Protein AF-A0A7R9B9L3-F1 (afdb_monomer)

Organism: Timema shepardi (NCBI:txid629360)

Sequence (190 aa):
MTSHQESIEKKFLFKFPTCTTNQDYKLEIPIIIPYPGCTKELTQRLISSFKLPCYIEKDLYPALDAFVNEETKNYYDDVAEKVIESSKNGEIDVEAVVKAWEKAFKEETIEYADPQGATDEELFSTVYHKLVHSPALETILQVEHSYALAVKELTTQRDEQVAALTARWAGFILGGLSRLSAVYPLFILK

pLDDT: mean 79.4, std 13.21, range [29.47, 96.19]

Structure (mmCIF, N/CA/C/O backbone):
data_AF-A0A7R9B9L3-F1
#
_entry.id   AF-A0A7R9B9L3-F1
#
loop_
_atom_site.group_PDB
_atom_site.id
_atom_site.type_symbol
_atom_site.label_atom_id
_atom_site.label_alt_id
_atom_site.label_comp_id
_atom_site.label_asym_id
_atom_site.label_entity_id
_atom_site.label_seq_id
_atom_site.pdbx_PDB_ins_code
_atom_site.Cartn_x
_atom_site.Cartn_y
_atom_site.Cartn_z
_atom_site.occupancy
_atom_site.B_iso_or_equiv
_atom_site.auth_seq_id
_atom_site.auth_comp_id
_atom_site.auth_asym_id
_atom_site.auth_atom_id
_atom_site.pdbx_PDB_model_num
ATOM 1 N N . MET A 1 1 ? -12.423 -12.677 5.978 1.00 30.38 1 MET A N 1
ATOM 2 C CA . MET A 1 1 ? -13.450 -13.061 4.988 1.00 30.38 1 MET A CA 1
ATOM 3 C C . MET A 1 1 ? -12.761 -13.052 3.641 1.00 30.38 1 MET A C 1
ATOM 5 O O . MET A 1 1 ? -12.355 -11.994 3.185 1.00 30.38 1 MET A O 1
ATOM 9 N N . THR A 1 2 ? -12.458 -14.228 3.101 1.00 29.47 2 THR A N 1
ATOM 10 C CA . THR A 1 2 ? -11.770 -14.371 1.815 1.00 29.47 2 THR A CA 1
ATOM 11 C C . THR A 1 2 ? -12.708 -13.892 0.718 1.00 29.47 2 THR A C 1
ATOM 13 O O . THR A 1 2 ? -13.742 -14.512 0.488 1.00 29.47 2 THR A O 1
ATOM 16 N N . SER A 1 3 ? -12.370 -12.759 0.102 1.00 34.62 3 SER A N 1
ATOM 17 C CA . SER A 1 3 ? -12.993 -12.284 -1.130 1.00 34.62 3 SER A CA 1
ATOM 18 C C . SER A 1 3 ? -12.946 -13.422 -2.148 1.00 34.62 3 SER A C 1
ATOM 20 O O . SER A 1 3 ? -11.870 -13.807 -2.607 1.00 34.62 3 SER A O 1
ATOM 22 N N . HIS A 1 4 ? -14.097 -14.020 -2.446 1.00 40.59 4 HIS A N 1
ATOM 23 C CA . HIS A 1 4 ? -14.239 -14.828 -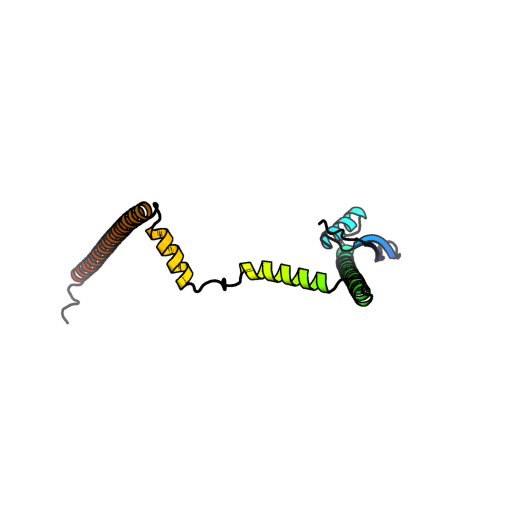3.643 1.00 40.59 4 HIS A CA 1
ATOM 24 C C . HIS A 1 4 ? -14.196 -13.839 -4.807 1.00 40.59 4 HIS A C 1
ATOM 26 O O . HIS A 1 4 ? -15.216 -13.274 -5.183 1.00 40.59 4 HIS A O 1
ATOM 32 N N . GLN A 1 5 ? -13.000 -13.564 -5.327 1.00 55.78 5 GLN A N 1
ATOM 33 C CA . GLN A 1 5 ? -12.871 -12.936 -6.634 1.00 55.78 5 GLN A CA 1
ATOM 34 C C . GLN A 1 5 ? -13.432 -13.940 -7.638 1.00 55.78 5 GLN A C 1
ATOM 36 O O . GLN A 1 5 ? -12.755 -14.892 -8.031 1.00 55.78 5 GLN A O 1
ATOM 41 N N . GLU A 1 6 ? -14.705 -13.774 -7.993 1.00 66.88 6 GLU A N 1
ATOM 42 C CA . GLU A 1 6 ? -15.235 -14.385 -9.201 1.00 66.88 6 GLU A CA 1
ATOM 43 C C . GLU A 1 6 ? -14.311 -13.960 -10.343 1.00 66.88 6 GLU A C 1
ATOM 45 O O . GLU A 1 6 ? -13.933 -12.796 -10.473 1.00 66.88 6 GLU A O 1
ATOM 50 N N . SER A 1 7 ? -13.824 -14.941 -11.088 1.00 73.81 7 SER A N 1
ATOM 51 C CA . SER A 1 7 ? -12.908 -14.704 -12.189 1.00 73.81 7 SER A CA 1
ATOM 52 C C . SER A 1 7 ? -13.516 -15.338 -13.425 1.00 73.81 7 SER A C 1
ATOM 54 O O . SER A 1 7 ? -13.993 -16.473 -13.383 1.00 73.81 7 SER A O 1
ATOM 56 N N . ILE A 1 8 ? -13.594 -14.558 -14.497 1.00 81.69 8 ILE A N 1
ATOM 57 C CA . ILE A 1 8 ? -14.258 -14.953 -15.735 1.00 81.69 8 ILE A CA 1
ATOM 58 C C . ILE A 1 8 ? -13.183 -15.305 -16.753 1.00 81.69 8 ILE A C 1
ATOM 60 O O . ILE A 1 8 ? -12.235 -14.548 -16.962 1.00 81.69 8 ILE A O 1
ATOM 64 N N . GLU A 1 9 ? -13.334 -16.452 -17.407 1.00 84.25 9 GLU A N 1
ATOM 65 C CA . GLU A 1 9 ? -12.491 -16.817 -18.541 1.00 84.25 9 GLU A CA 1
ATOM 66 C C . GLU A 1 9 ? -12.999 -16.129 -19.812 1.00 84.25 9 GLU A C 1
ATOM 68 O O . GLU A 1 9 ? -14.118 -16.379 -20.268 1.00 84.25 9 GLU A O 1
ATOM 73 N N . LYS A 1 10 ? -12.164 -15.281 -20.420 1.00 84.25 10 LYS A N 1
ATOM 74 C CA . LYS A 1 10 ? -12.419 -14.687 -21.737 1.00 84.25 10 LYS A CA 1
ATOM 75 C C . LYS A 1 10 ? -11.370 -15.130 -22.745 1.00 84.25 10 LYS A C 1
ATOM 77 O O . LYS A 1 10 ? -10.200 -15.319 -22.426 1.00 84.25 10 LYS A O 1
ATOM 82 N N . LYS A 1 11 ? -11.802 -15.323 -23.990 1.00 85.12 11 LYS A N 1
ATOM 83 C CA . LYS A 1 11 ? -10.928 -15.764 -25.082 1.00 85.12 11 LYS A CA 1
ATOM 84 C C . LYS A 1 11 ? -10.300 -14.553 -25.757 1.00 85.12 11 LYS A C 1
ATOM 86 O O . LYS A 1 11 ? -11.010 -13.740 -26.339 1.00 85.12 11 LYS A O 1
ATOM 91 N N . PHE A 1 12 ? -8.979 -14.479 -25.728 1.00 84.62 12 PHE A N 1
ATOM 92 C CA . PHE A 1 12 ? -8.203 -13.537 -26.517 1.00 84.62 12 PHE A CA 1
ATOM 93 C C . PHE A 1 12 ? -7.929 -14.129 -27.899 1.00 84.62 12 PHE A C 1
ATOM 95 O O . PHE A 1 12 ? -7.369 -15.223 -28.001 1.00 84.62 12 PHE A O 1
ATOM 102 N N . LEU A 1 13 ? -8.334 -13.417 -28.954 1.00 82.25 13 LEU A N 1
ATOM 103 C CA . LEU A 1 13 ? -8.064 -13.786 -30.342 1.00 82.25 13 LEU A CA 1
ATOM 104 C C . LEU A 1 13 ? -7.066 -12.804 -30.948 1.00 82.25 13 LEU A C 1
ATOM 106 O O . LEU A 1 13 ? -7.384 -11.634 -31.148 1.00 82.25 13 LEU A O 1
ATOM 110 N N . PHE A 1 14 ? -5.893 -13.301 -31.321 1.00 80.81 14 PHE A N 1
ATOM 111 C CA . PHE A 1 14 ? -4.868 -12.512 -31.991 1.00 80.81 14 PHE A CA 1
ATOM 112 C C . PHE A 1 14 ? -4.530 -13.115 -33.350 1.00 80.81 14 PHE A C 1
ATOM 114 O O . PHE A 1 14 ? -4.351 -14.325 -33.474 1.00 80.81 14 PHE A O 1
ATOM 121 N N . LYS A 1 15 ? -4.463 -12.281 -34.389 1.00 80.88 15 LYS A N 1
ATOM 122 C CA . LYS A 1 15 ? -4.147 -12.714 -35.754 1.00 80.88 15 LYS A CA 1
ATOM 123 C C . LYS A 1 15 ? -2.850 -12.066 -36.198 1.00 80.88 15 LYS A C 1
ATOM 125 O O . LYS A 1 15 ? -2.718 -10.852 -36.073 1.00 80.88 15 LYS A O 1
ATOM 130 N N . PHE A 1 16 ? -1.931 -12.854 -36.745 1.00 76.81 16 PHE A N 1
ATOM 131 C CA . PHE A 1 16 ? -0.694 -12.328 -37.313 1.00 76.81 16 PHE A CA 1
ATOM 132 C C . PHE A 1 16 ? -0.338 -13.021 -38.634 1.00 76.81 16 PHE A C 1
ATOM 134 O O . PHE A 1 16 ? -0.579 -14.224 -38.784 1.00 76.81 16 PHE A O 1
ATOM 141 N N . PRO A 1 17 ? 0.253 -12.289 -39.594 1.00 68.69 17 PRO A N 1
ATOM 142 C CA . PRO A 1 17 ? 0.693 -12.869 -40.853 1.00 68.69 17 PRO A CA 1
ATOM 143 C C . PRO A 1 17 ? 1.975 -13.685 -40.640 1.00 68.69 17 PRO A C 1
ATOM 145 O O . PRO A 1 17 ? 2.944 -13.212 -40.039 1.00 68.69 17 PRO A O 1
ATOM 148 N N . THR A 1 18 ? 2.019 -14.915 -41.153 1.00 62.91 18 THR A N 1
ATOM 149 C CA . THR A 1 18 ? 3.272 -15.682 -41.214 1.00 62.91 18 THR A CA 1
ATOM 150 C C . THR A 1 18 ? 4.060 -15.307 -42.467 1.00 62.91 18 THR A C 1
ATOM 152 O O . THR A 1 18 ? 3.533 -15.364 -43.571 1.00 62.91 18 THR A O 1
ATOM 155 N N . CYS A 1 19 ? 5.343 -14.955 -42.336 1.00 54.28 19 CYS A N 1
ATOM 156 C CA . CYS A 1 19 ? 6.175 -14.546 -43.479 1.00 54.28 19 CYS A CA 1
ATOM 157 C C . CYS A 1 19 ? 6.453 -15.679 -44.491 1.00 54.28 19 CYS A C 1
ATOM 159 O O . CYS A 1 19 ? 6.923 -15.418 -45.594 1.00 54.28 19 CYS A O 1
ATOM 161 N N . THR A 1 20 ? 6.206 -16.937 -44.118 1.00 58.19 20 THR A N 1
ATOM 162 C CA . THR A 1 20 ? 6.541 -18.141 -44.901 1.00 58.19 20 THR A CA 1
ATOM 163 C C . THR A 1 20 ? 5.381 -18.673 -45.741 1.00 58.19 20 THR A C 1
ATOM 165 O O . THR A 1 20 ? 5.588 -19.301 -46.775 1.00 58.19 20 THR A O 1
ATOM 168 N N . THR A 1 21 ? 4.155 -18.414 -45.309 1.00 55.75 21 THR A N 1
ATOM 169 C CA . THR A 1 21 ? 2.906 -18.839 -45.937 1.00 55.75 21 THR A CA 1
ATOM 170 C C . THR A 1 21 ? 1.982 -17.641 -45.826 1.00 55.75 21 THR A C 1
ATOM 172 O O . THR A 1 21 ? 1.758 -17.208 -44.707 1.00 55.75 21 THR A O 1
ATOM 175 N N . ASN A 1 22 ? 1.479 -17.075 -46.929 1.00 60.19 22 ASN A N 1
ATOM 176 C CA . ASN A 1 22 ? 0.550 -15.922 -46.955 1.00 60.19 22 ASN A CA 1
ATOM 177 C C . ASN A 1 22 ? -0.820 -16.236 -46.293 1.00 60.19 22 ASN A C 1
ATOM 179 O O . ASN A 1 22 ? -1.874 -16.081 -46.902 1.00 60.19 22 ASN A O 1
ATOM 183 N N . GLN A 1 23 ? -0.806 -16.762 -45.075 1.00 63.75 23 GLN A N 1
ATOM 184 C CA . GLN A 1 23 ? -1.927 -17.210 -44.272 1.00 63.75 23 GLN A CA 1
ATOM 185 C C . GLN A 1 23 ? -1.839 -16.513 -42.913 1.00 63.75 23 GLN A C 1
ATOM 187 O O . GLN A 1 23 ? -0.763 -16.413 -42.317 1.00 63.75 23 GLN A O 1
ATOM 192 N N . ASP A 1 24 ? -2.983 -16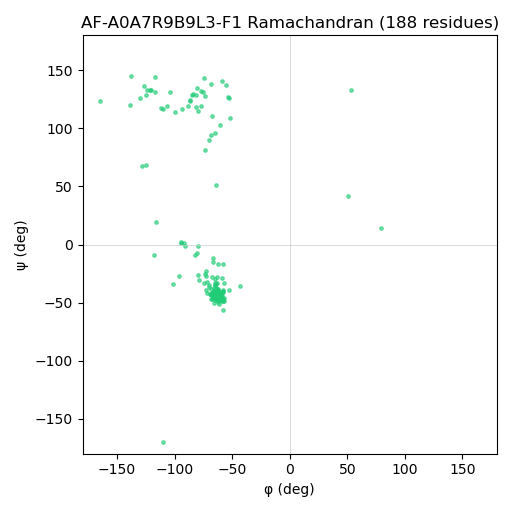.040 -42.430 1.00 70.25 24 ASP A N 1
ATOM 193 C CA . ASP A 1 24 ? -3.097 -15.427 -41.112 1.00 70.25 24 ASP A CA 1
ATOM 194 C C . ASP A 1 24 ? -3.171 -16.531 -40.054 1.00 70.25 24 ASP A C 1
ATOM 196 O O . ASP A 1 24 ? -4.140 -17.298 -40.007 1.00 70.25 24 ASP A O 1
ATOM 200 N N . TYR A 1 25 ? -2.165 -16.613 -39.186 1.00 73.81 25 TYR A N 1
ATOM 201 C CA . TYR A 1 25 ? -2.216 -17.501 -38.032 1.00 73.81 25 TYR A CA 1
ATOM 202 C C . TYR A 1 25 ? -3.105 -16.877 -36.954 1.00 73.81 25 TYR A C 1
ATOM 204 O O . TYR A 1 25 ? -2.963 -15.697 -36.630 1.00 73.81 25 TYR A O 1
ATOM 212 N N . LYS A 1 26 ? -4.026 -17.670 -36.394 1.00 77.06 26 LYS A N 1
ATOM 213 C CA . LYS A 1 26 ? -4.935 -17.250 -35.320 1.00 77.06 26 LYS A CA 1
ATOM 214 C C . LYS A 1 26 ? -4.499 -17.889 -34.007 1.00 77.06 26 LYS A C 1
ATOM 216 O O . LYS A 1 26 ? -4.475 -19.111 -33.888 1.00 77.06 26 LYS A O 1
ATOM 221 N N . LEU A 1 27 ? -4.164 -17.058 -33.034 1.00 78.12 27 LEU A N 1
ATOM 222 C CA . LEU A 1 27 ? -3.834 -17.446 -31.674 1.00 78.12 27 LEU A CA 1
ATOM 223 C C . LEU A 1 27 ? -5.063 -17.211 -30.794 1.00 78.12 27 LEU A C 1
ATOM 225 O O . LEU A 1 27 ? -5.487 -16.071 -30.621 1.00 78.12 27 LEU A O 1
ATOM 229 N N . GLU A 1 28 ? -5.635 -18.292 -30.269 1.00 80.12 28 GLU A N 1
ATOM 230 C CA . GLU A 1 28 ? -6.777 -18.255 -29.353 1.00 80.12 28 GLU A CA 1
ATOM 231 C C . GLU A 1 28 ? -6.319 -18.708 -27.968 1.00 80.12 28 GLU A C 1
ATOM 233 O O . GLU A 1 28 ? -5.857 -19.838 -27.802 1.00 80.12 28 GLU A O 1
ATOM 238 N N . ILE A 1 29 ? -6.411 -17.820 -26.977 1.00 82.31 29 ILE A N 1
ATOM 239 C CA . ILE A 1 29 ? -5.927 -18.084 -25.617 1.00 82.31 29 ILE A CA 1
ATOM 240 C C . ILE A 1 29 ? -7.025 -17.741 -24.609 1.00 82.31 29 ILE A C 1
ATOM 242 O O . ILE A 1 29 ? -7.519 -16.613 -24.626 1.00 82.31 29 ILE A O 1
ATOM 246 N N . PRO A 1 30 ? -7.404 -18.665 -23.709 1.00 83.31 30 PRO A N 1
ATOM 247 C CA . PRO A 1 30 ? -8.252 -18.329 -22.573 1.00 83.31 30 PRO A CA 1
ATOM 248 C C . PRO A 1 30 ? -7.448 -17.537 -21.531 1.00 83.31 30 PRO A C 1
ATOM 250 O O . PRO A 1 30 ? -6.375 -17.963 -21.103 1.00 83.31 30 PRO A O 1
ATOM 253 N N . ILE A 1 31 ? -7.970 -16.382 -21.127 1.00 84.12 31 ILE A N 1
ATOM 254 C CA . ILE A 1 31 ? -7.393 -15.496 -20.116 1.00 84.12 31 ILE A CA 1
ATOM 255 C C . ILE A 1 31 ? -8.406 -15.327 -18.990 1.00 84.12 31 ILE A C 1
ATOM 257 O O . ILE A 1 31 ? -9.583 -15.069 -19.235 1.00 84.12 31 ILE A O 1
ATOM 261 N N . ILE A 1 32 ? -7.930 -15.467 -17.757 1.00 84.00 32 ILE A N 1
ATOM 262 C CA . ILE A 1 32 ? -8.720 -15.257 -16.545 1.00 84.00 32 ILE A CA 1
ATOM 263 C C . ILE A 1 32 ? -8.718 -13.762 -16.215 1.00 84.00 32 ILE A C 1
ATOM 265 O O . ILE A 1 32 ? -7.651 -13.147 -16.158 1.00 84.00 32 ILE A O 1
ATOM 269 N N . ILE A 1 33 ? -9.905 -13.197 -15.997 1.00 84.44 33 ILE A N 1
ATOM 270 C CA . ILE A 1 33 ? -10.131 -11.768 -15.763 1.00 84.44 33 ILE A CA 1
ATOM 271 C C . ILE A 1 33 ? -10.872 -11.583 -14.432 1.00 84.44 33 ILE A C 1
ATOM 273 O O . ILE A 1 33 ? -11.864 -12.282 -14.214 1.00 84.44 33 ILE A O 1
ATOM 277 N N . PRO A 1 34 ? -10.434 -10.667 -13.549 1.00 82.69 34 PRO A N 1
ATOM 278 C CA . PRO A 1 34 ? -9.266 -9.786 -13.679 1.00 82.69 34 PRO A CA 1
ATOM 279 C C . PRO A 1 34 ? -7.944 -10.566 -13.621 1.00 82.69 34 PRO A C 1
ATOM 281 O O . PRO A 1 34 ? -7.789 -11.478 -12.809 1.00 82.69 34 PRO A O 1
ATOM 284 N N . TYR A 1 35 ? -6.984 -10.216 -14.483 1.00 81.00 35 TYR A N 1
ATOM 285 C CA . TYR A 1 35 ? -5.690 -10.901 -14.515 1.00 81.00 35 TYR A CA 1
ATOM 286 C C . TYR A 1 35 ? -4.811 -10.420 -13.346 1.00 81.00 35 TYR A C 1
ATOM 288 O O . TYR A 1 35 ? -4.487 -9.234 -13.289 1.00 81.00 35 TYR A O 1
ATOM 296 N N . PRO A 1 36 ? -4.392 -11.301 -12.415 1.00 78.12 36 PRO A N 1
ATOM 297 C CA . PRO A 1 36 ? -3.669 -10.883 -11.210 1.00 78.12 36 PRO A CA 1
ATOM 298 C C . PRO A 1 36 ? -2.171 -10.617 -11.442 1.00 78.12 36 PRO A C 1
ATOM 300 O O . PRO A 1 36 ? -1.479 -10.191 -10.521 1.00 78.12 36 PRO A O 1
ATOM 303 N N . GLY A 1 37 ? -1.643 -10.930 -12.630 1.00 81.69 37 GLY A N 1
ATOM 304 C CA . GLY A 1 37 ? -0.210 -10.897 -12.930 1.00 81.69 37 GLY A CA 1
ATOM 305 C C . GLY A 1 37 ? 0.215 -9.778 -13.881 1.00 81.69 37 GLY A C 1
ATOM 306 O O . GLY A 1 37 ? -0.561 -8.905 -14.261 1.00 81.69 37 GLY A O 1
ATOM 307 N N . CYS A 1 38 ? 1.470 -9.846 -14.330 1.00 86.38 38 CYS A N 1
ATOM 308 C CA . CYS A 1 38 ? 2.027 -8.918 -15.312 1.00 86.38 38 CYS A CA 1
ATOM 309 C C . CYS A 1 38 ? 1.740 -9.372 -16.756 1.00 86.38 38 CYS A C 1
ATOM 311 O O . CYS A 1 38 ? 2.130 -10.467 -17.169 1.00 86.38 38 CYS A O 1
ATOM 313 N N . THR A 1 39 ? 1.107 -8.515 -17.560 1.00 86.62 39 THR A N 1
ATOM 314 C CA . THR A 1 39 ? 0.788 -8.773 -18.981 1.00 86.62 39 THR A CA 1
ATOM 315 C C . THR A 1 39 ? 2.036 -9.053 -19.831 1.00 86.62 39 THR A C 1
ATOM 317 O O . THR A 1 39 ? 1.985 -9.834 -20.786 1.00 86.62 39 THR A O 1
ATOM 320 N N . LYS A 1 40 ? 3.196 -8.493 -19.454 1.00 86.62 40 LYS A N 1
ATOM 321 C CA . LYS A 1 40 ? 4.497 -8.765 -20.098 1.00 86.62 40 LYS A CA 1
ATOM 322 C C . LYS A 1 40 ? 4.956 -10.204 -19.880 1.00 86.62 40 LYS A C 1
ATOM 324 O O . LYS A 1 40 ? 5.372 -10.864 -20.829 1.00 86.62 40 LYS A O 1
ATOM 329 N N . GLU A 1 41 ? 4.856 -10.704 -18.649 1.00 87.44 41 GLU A N 1
ATOM 330 C CA . GLU A 1 41 ? 5.211 -12.092 -18.324 1.00 87.44 41 GLU A CA 1
ATOM 331 C C . GLU A 1 41 ? 4.275 -13.073 -19.024 1.00 87.44 41 GLU A C 1
ATOM 333 O O . GLU A 1 41 ? 4.731 -14.076 -19.574 1.00 87.44 41 GLU A O 1
ATOM 338 N N . LEU A 1 42 ? 2.978 -12.749 -19.070 1.00 86.12 42 LEU A N 1
ATOM 339 C CA . LEU A 1 42 ? 2.004 -13.521 -19.832 1.00 86.12 42 LEU A CA 1
ATOM 340 C C . LEU A 1 42 ? 2.404 -13.584 -21.311 1.00 86.12 42 LEU A C 1
ATOM 342 O O . LEU A 1 42 ? 2.493 -14.674 -21.869 1.00 86.12 42 LEU A O 1
ATOM 346 N N . THR A 1 43 ? 2.743 -12.445 -21.920 1.00 87.31 43 THR A N 1
ATOM 347 C CA . THR A 1 43 ? 3.201 -12.375 -23.319 1.00 87.31 43 THR A CA 1
ATOM 348 C C . THR A 1 43 ? 4.433 -13.250 -23.559 1.00 87.31 43 THR A C 1
ATOM 350 O O . THR A 1 43 ? 4.449 -14.066 -24.479 1.00 87.31 43 THR A O 1
ATOM 353 N N . GLN A 1 44 ? 5.446 -13.149 -22.698 1.00 86.31 44 GLN A N 1
ATOM 354 C CA . GLN A 1 44 ? 6.676 -13.941 -22.800 1.00 86.31 44 GLN A CA 1
ATOM 355 C C . GLN A 1 44 ? 6.429 -15.444 -22.632 1.00 86.31 44 GLN A C 1
ATOM 357 O O . GLN A 1 44 ? 6.991 -16.272 -23.359 1.00 86.31 44 GLN A O 1
ATOM 362 N N . ARG A 1 45 ? 5.532 -15.818 -21.714 1.00 85.94 45 ARG A N 1
ATOM 363 C CA . ARG A 1 45 ? 5.114 -17.207 -21.517 1.00 85.94 45 ARG A CA 1
ATOM 364 C C . ARG A 1 45 ? 4.390 -17.749 -22.743 1.00 85.94 45 ARG A C 1
ATOM 366 O O . ARG A 1 45 ? 4.631 -18.896 -23.118 1.00 85.94 45 ARG A O 1
ATOM 373 N N . LEU A 1 46 ? 3.550 -16.942 -23.385 1.00 84.50 46 LEU A N 1
ATOM 374 C CA . LEU A 1 46 ? 2.865 -17.309 -24.623 1.00 84.50 46 LEU A CA 1
ATOM 375 C C . LEU A 1 46 ? 3.862 -17.499 -25.768 1.00 84.50 46 LEU A C 1
ATOM 377 O O . LEU A 1 46 ? 3.842 -18.539 -26.422 1.00 84.50 46 LEU A O 1
ATOM 381 N N . ILE A 1 47 ? 4.794 -16.563 -25.952 1.00 84.88 47 ILE A N 1
ATOM 382 C CA . ILE A 1 47 ? 5.847 -16.659 -26.973 1.00 84.88 47 ILE A CA 1
ATOM 383 C C . ILE A 1 47 ? 6.675 -17.935 -26.787 1.00 84.88 47 ILE A C 1
ATOM 385 O O . ILE A 1 47 ? 6.881 -18.683 -27.743 1.00 84.88 47 ILE A O 1
ATOM 389 N N . SER A 1 48 ? 7.080 -18.225 -25.548 1.00 84.56 48 SER A N 1
ATOM 390 C CA . SER A 1 48 ? 7.865 -19.417 -25.211 1.00 84.56 48 SER A CA 1
ATOM 391 C C . SER A 1 48 ? 7.077 -20.717 -25.407 1.00 84.56 48 SER A C 1
ATOM 393 O O . SER A 1 48 ? 7.611 -21.694 -25.930 1.00 84.56 48 SER A O 1
ATOM 395 N N . SER A 1 49 ? 5.796 -20.735 -25.024 1.00 85.00 49 SER A N 1
ATOM 396 C CA . SER A 1 49 ? 4.946 -21.933 -25.097 1.00 85.00 49 SER A CA 1
ATOM 397 C C . SER A 1 49 ? 4.548 -22.276 -26.534 1.00 85.00 49 SER A C 1
ATOM 399 O O . SER A 1 49 ? 4.542 -23.446 -26.910 1.00 85.00 49 SER A O 1
ATOM 401 N N . PHE A 1 50 ? 4.260 -21.260 -27.353 1.00 81.19 50 PHE A N 1
ATOM 402 C CA . PHE A 1 50 ? 3.843 -21.419 -28.750 1.00 81.19 50 PHE A CA 1
ATOM 403 C C . PHE A 1 50 ? 5.006 -21.323 -29.753 1.00 81.19 50 PHE A C 1
ATOM 405 O O . PHE A 1 50 ? 4.775 -21.429 -30.955 1.00 81.19 50 PHE A O 1
ATOM 412 N N . LYS A 1 51 ? 6.251 -21.154 -29.276 1.00 80.69 51 LYS A N 1
ATOM 413 C CA . LYS A 1 51 ? 7.467 -20.976 -30.097 1.00 80.69 51 LYS A CA 1
ATOM 414 C C . LYS A 1 51 ? 7.298 -19.882 -31.158 1.00 80.69 51 LYS A C 1
ATOM 416 O O . LYS A 1 51 ? 7.691 -20.052 -32.313 1.00 80.69 51 LYS A O 1
ATOM 421 N N . LEU A 1 52 ? 6.674 -18.772 -30.768 1.00 81.44 52 LEU A N 1
ATOM 422 C CA . LEU A 1 52 ? 6.414 -17.661 -31.676 1.00 81.44 52 LEU A CA 1
ATOM 423 C C . LEU A 1 52 ? 7.709 -16.883 -31.948 1.00 81.44 52 LEU A C 1
ATOM 425 O O . LEU A 1 52 ? 8.525 -16.705 -31.042 1.00 81.44 52 LEU A O 1
ATOM 429 N N . PRO A 1 53 ? 7.913 -16.386 -33.174 1.00 81.12 53 PRO A N 1
ATOM 430 C CA . PRO A 1 53 ? 9.008 -15.473 -33.452 1.00 81.12 53 PRO A C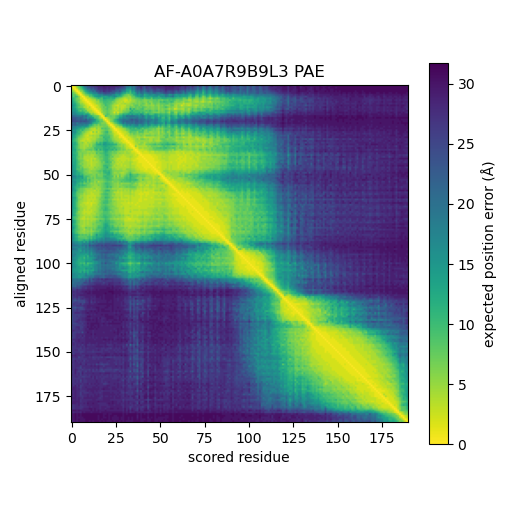A 1
ATOM 431 C C . PRO A 1 53 ? 8.947 -14.189 -32.612 1.00 81.12 53 PRO A C 1
ATOM 433 O O . PRO A 1 53 ? 7.890 -13.576 -32.462 1.00 81.12 53 PRO A O 1
ATOM 436 N N . CYS A 1 54 ? 10.106 -13.721 -32.145 1.00 77.12 54 CYS A N 1
ATOM 437 C CA . CYS A 1 54 ? 10.231 -12.525 -31.304 1.00 77.12 54 CYS A CA 1
ATOM 438 C C . CYS A 1 54 ? 9.771 -11.219 -31.977 1.00 77.12 54 CYS A C 1
ATOM 440 O O . CYS A 1 54 ? 9.502 -10.239 -31.289 1.00 77.12 54 CYS A O 1
ATOM 442 N N . TYR A 1 55 ? 9.638 -11.180 -33.308 1.00 79.94 55 TYR A N 1
ATOM 443 C CA . TYR A 1 55 ? 9.115 -9.997 -33.999 1.00 79.94 55 TYR A CA 1
ATOM 444 C C . TYR A 1 55 ? 7.633 -9.740 -33.688 1.00 79.94 55 TYR A C 1
ATOM 446 O O . TYR A 1 55 ? 7.212 -8.589 -33.699 1.00 79.94 55 TYR A O 1
ATOM 454 N N . ILE A 1 56 ? 6.870 -10.791 -33.366 1.00 81.94 56 ILE A N 1
ATOM 455 C CA . ILE A 1 56 ? 5.434 -10.712 -33.059 1.00 81.94 56 ILE A CA 1
ATOM 456 C C . ILE A 1 56 ? 5.206 -10.101 -31.676 1.00 81.94 56 ILE A C 1
ATOM 458 O O . ILE A 1 56 ? 4.163 -9.506 -31.434 1.00 81.94 56 ILE A O 1
ATOM 462 N N . GLU A 1 57 ? 6.185 -10.202 -30.773 1.00 83.06 57 GLU A N 1
ATOM 463 C CA . GLU A 1 57 ? 6.092 -9.668 -29.412 1.00 83.06 57 GLU A CA 1
ATOM 464 C C . GLU A 1 57 ? 5.700 -8.189 -29.390 1.00 83.06 57 GLU A C 1
ATOM 466 O O . GLU A 1 57 ? 4.889 -7.777 -28.562 1.00 83.06 57 GLU A O 1
ATOM 471 N N . LYS A 1 58 ? 6.244 -7.407 -30.329 1.00 85.19 58 LYS A N 1
ATOM 472 C CA . LYS A 1 58 ? 6.020 -5.961 -30.411 1.00 85.19 58 LYS A CA 1
ATOM 473 C C . LYS A 1 58 ? 4.561 -5.593 -30.668 1.00 85.19 58 LYS A C 1
ATOM 475 O O . LYS A 1 58 ? 4.141 -4.537 -30.211 1.00 85.19 58 LYS A O 1
ATOM 480 N N . ASP A 1 59 ? 3.815 -6.470 -31.335 1.00 84.88 59 ASP A N 1
ATOM 481 C CA . ASP A 1 59 ? 2.402 -6.266 -31.665 1.00 84.88 59 ASP A CA 1
ATOM 482 C C . ASP A 1 59 ? 1.484 -7.042 -30.709 1.00 84.88 59 ASP A C 1
ATOM 484 O O . ASP A 1 59 ? 0.413 -6.568 -30.333 1.00 84.88 59 ASP A O 1
ATOM 488 N N . LEU A 1 60 ? 1.922 -8.223 -30.261 1.00 85.56 60 LEU A N 1
ATOM 489 C CA . LEU A 1 60 ? 1.183 -9.077 -29.336 1.00 85.56 60 LEU A CA 1
ATOM 490 C C . LEU A 1 60 ? 1.097 -8.464 -27.940 1.00 85.56 60 LEU A C 1
ATOM 492 O O . LEU A 1 60 ? 0.025 -8.499 -27.345 1.00 85.56 60 LEU A O 1
ATOM 496 N N . TYR A 1 61 ? 2.194 -7.902 -27.421 1.00 88.44 61 TYR A N 1
ATOM 497 C CA . TYR A 1 61 ? 2.201 -7.279 -26.098 1.00 88.44 61 TYR A CA 1
ATOM 498 C C . TYR A 1 61 ? 1.164 -6.153 -25.970 1.00 88.44 61 TYR A C 1
ATOM 500 O O . TYR A 1 61 ? 0.310 -6.259 -25.091 1.00 88.44 61 TYR A O 1
ATOM 508 N N . PRO A 1 62 ? 1.171 -5.102 -26.819 1.00 90.75 62 PRO A N 1
ATOM 509 C CA . PRO A 1 62 ? 0.206 -4.015 -26.684 1.00 90.75 62 PRO A CA 1
ATOM 510 C C . PRO A 1 62 ? -1.233 -4.475 -26.940 1.00 90.75 62 PRO A C 1
ATOM 512 O O . PRO A 1 62 ? -2.139 -3.996 -26.268 1.00 90.75 62 PRO A O 1
ATOM 515 N N . ALA A 1 63 ? -1.457 -5.424 -27.858 1.00 88.50 63 ALA A N 1
ATOM 516 C CA . ALA A 1 63 ? -2.790 -5.973 -28.102 1.00 88.50 63 ALA A CA 1
ATOM 517 C C . ALA A 1 63 ? -3.321 -6.772 -26.900 1.00 88.50 63 ALA A C 1
ATOM 519 O O . ALA A 1 63 ? -4.493 -6.656 -26.547 1.00 88.50 63 ALA A O 1
ATOM 520 N N . LEU A 1 64 ? -2.458 -7.567 -26.261 1.00 87.94 64 LEU A N 1
ATOM 521 C CA . LEU A 1 64 ? -2.798 -8.332 -25.065 1.00 87.94 64 LEU A CA 1
ATOM 522 C C . LEU A 1 64 ? -3.033 -7.415 -23.864 1.00 87.94 64 LEU A C 1
ATOM 524 O O . LEU A 1 64 ? -3.982 -7.621 -23.116 1.00 87.94 64 LEU A O 1
ATOM 528 N N . ASP A 1 65 ? -2.184 -6.404 -23.689 1.00 90.00 65 ASP A N 1
ATOM 529 C CA . ASP A 1 65 ? -2.300 -5.429 -22.606 1.00 90.00 65 ASP A CA 1
ATOM 530 C C . ASP A 1 65 ? -3.599 -4.623 -22.724 1.00 90.00 65 ASP A C 1
ATOM 532 O O . ASP A 1 65 ? -4.366 -4.547 -21.766 1.00 90.00 65 ASP A O 1
ATOM 536 N N . ALA A 1 66 ? -3.909 -4.119 -23.924 1.00 90.75 66 ALA A N 1
ATOM 537 C CA . ALA A 1 66 ? -5.165 -3.430 -24.199 1.00 90.75 66 ALA A CA 1
ATOM 538 C C . ALA A 1 66 ? -6.380 -4.326 -23.919 1.00 90.75 66 ALA A C 1
ATOM 540 O O . ALA A 1 66 ? -7.281 -3.911 -23.195 1.00 90.75 66 ALA A O 1
ATOM 541 N N . PHE A 1 67 ? -6.370 -5.571 -24.407 1.00 90.12 67 PHE A N 1
ATOM 542 C CA . PHE A 1 67 ? -7.461 -6.517 -24.168 1.00 90.12 67 PHE A CA 1
ATOM 543 C C . PHE A 1 67 ? -7.664 -6.808 -22.677 1.00 90.12 67 PHE A C 1
ATOM 545 O O . PHE A 1 67 ? -8.788 -6.752 -22.187 1.00 90.12 67 PHE A O 1
ATOM 552 N N . VAL A 1 68 ? -6.587 -7.090 -21.935 1.00 89.62 68 VAL A N 1
ATOM 553 C CA . VAL A 1 68 ? -6.676 -7.361 -20.493 1.00 89.62 68 VAL A CA 1
ATOM 554 C C . VAL A 1 68 ? -7.217 -6.142 -19.748 1.00 89.62 68 VAL A C 1
ATOM 556 O O . VAL A 1 68 ? -8.074 -6.307 -18.882 1.00 89.62 68 VAL A O 1
ATOM 559 N N . ASN A 1 69 ? -6.769 -4.934 -20.090 1.00 89.12 69 ASN A N 1
ATOM 560 C CA . ASN A 1 69 ? -7.225 -3.703 -19.447 1.00 89.12 69 ASN A CA 1
ATOM 561 C C . ASN A 1 69 ? -8.700 -3.399 -19.746 1.00 89.12 69 ASN A C 1
ATOM 563 O O . ASN A 1 69 ? -9.459 -3.109 -18.822 1.00 89.12 69 ASN A O 1
ATOM 567 N N . GLU A 1 70 ? -9.119 -3.489 -21.011 1.00 90.38 70 GLU A N 1
ATOM 568 C CA . GLU A 1 70 ? -10.508 -3.250 -21.422 1.00 90.38 70 GLU A CA 1
ATOM 569 C C . GLU A 1 70 ? -11.463 -4.252 -20.780 1.00 90.38 70 GLU A C 1
ATOM 571 O O . GLU A 1 70 ? -12.476 -3.872 -20.198 1.00 90.38 70 GLU A O 1
ATOM 576 N N . GLU A 1 71 ? -11.120 -5.534 -20.818 1.00 88.56 71 GLU A N 1
ATOM 577 C CA . GLU A 1 71 ? -11.979 -6.570 -20.263 1.00 88.56 71 GLU A CA 1
ATOM 578 C C . GLU A 1 71 ? -12.002 -6.563 -18.732 1.00 88.56 71 GLU A C 1
ATOM 580 O O . GLU A 1 71 ? -13.037 -6.849 -18.130 1.00 88.56 71 GLU A O 1
ATOM 585 N N . THR A 1 72 ? -10.892 -6.191 -18.087 1.00 88.25 72 THR A N 1
ATOM 586 C CA . THR A 1 72 ? -10.855 -5.967 -16.635 1.00 88.25 72 THR A CA 1
ATOM 587 C C . THR A 1 72 ? -11.735 -4.784 -16.249 1.00 88.25 72 THR A C 1
ATOM 589 O O . THR A 1 72 ? -12.472 -4.867 -15.269 1.00 88.25 72 THR A O 1
ATOM 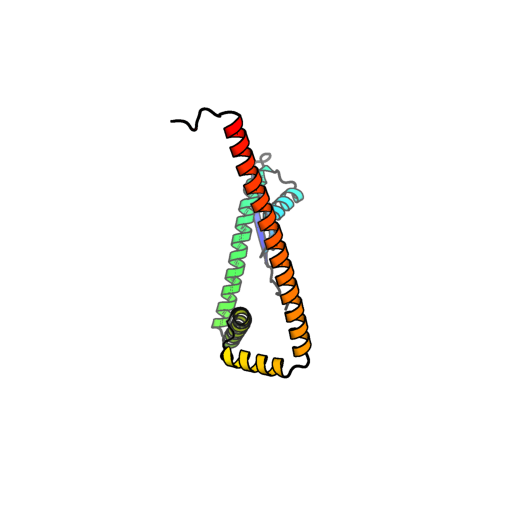592 N N . LYS A 1 73 ? -11.701 -3.697 -17.027 1.00 88.56 73 LYS A N 1
ATOM 593 C CA . LYS A 1 73 ? -12.576 -2.544 -16.814 1.00 88.56 73 LYS A CA 1
ATOM 594 C C . LYS A 1 73 ? -14.046 -2.937 -16.959 1.00 88.56 73 LYS A C 1
ATOM 596 O O . LYS A 1 73 ? -14.810 -2.712 -16.030 1.00 88.56 73 LYS A O 1
ATOM 601 N N . ASN A 1 74 ? -14.408 -3.593 -18.062 1.00 89.44 74 ASN A N 1
ATOM 602 C CA . ASN A 1 74 ? -15.778 -4.049 -18.302 1.00 89.44 74 ASN A CA 1
ATOM 603 C C . ASN A 1 74 ? -16.263 -4.990 -17.192 1.00 89.44 74 ASN A C 1
ATOM 605 O O . ASN A 1 74 ? -17.397 -4.880 -16.749 1.00 89.44 74 ASN A O 1
ATOM 609 N N . TYR A 1 75 ? -15.397 -5.880 -16.693 1.00 89.62 75 TYR A N 1
ATOM 610 C CA . TYR A 1 75 ? -15.730 -6.747 -15.564 1.00 89.62 75 TYR A CA 1
ATOM 611 C C . TYR A 1 75 ? -16.114 -5.948 -14.311 1.00 89.62 75 TYR A C 1
ATOM 613 O O . TYR A 1 75 ? -17.121 -6.248 -13.672 1.00 89.62 75 TYR A O 1
ATOM 621 N N . TYR A 1 76 ? -15.331 -4.927 -13.953 1.00 87.88 76 TYR A N 1
ATOM 622 C CA . TYR A 1 76 ? -15.650 -4.090 -12.795 1.00 87.88 76 TYR A CA 1
ATOM 623 C C . TYR A 1 76 ? -16.874 -3.202 -13.027 1.00 87.88 76 TYR A C 1
ATOM 625 O O . TYR A 1 76 ? -17.645 -3.014 -12.088 1.00 87.88 76 TYR A O 1
ATOM 633 N N . ASP A 1 77 ? -17.079 -2.715 -14.251 1.00 90.44 77 ASP A N 1
ATOM 634 C CA . ASP A 1 77 ? -18.275 -1.962 -14.630 1.00 90.44 77 ASP A CA 1
ATOM 635 C C . ASP A 1 77 ? -19.535 -2.845 -14.488 1.00 90.44 77 ASP A C 1
ATOM 637 O O . ASP A 1 77 ? -20.480 -2.443 -13.812 1.00 90.44 77 ASP A O 1
ATOM 641 N N . ASP A 1 78 ? -19.513 -4.088 -14.990 1.00 88.75 78 ASP A N 1
ATOM 642 C CA . ASP A 1 78 ? -20.616 -5.058 -14.867 1.00 88.75 78 ASP A CA 1
ATOM 643 C C . ASP A 1 78 ? -20.915 -5.411 -13.399 1.00 88.75 78 ASP A C 1
ATOM 645 O O . ASP A 1 78 ? -22.072 -5.522 -12.983 1.00 88.75 78 ASP A O 1
ATOM 649 N N . VAL A 1 79 ? -19.871 -5.628 -12.590 1.00 86.81 79 VAL A N 1
ATOM 650 C CA . VAL A 1 79 ? -20.022 -5.913 -11.154 1.00 86.81 79 VAL A CA 1
ATOM 651 C C . VAL A 1 79 ? -20.627 -4.709 -10.435 1.00 86.81 79 VAL A C 1
ATOM 653 O O . VAL A 1 79 ? -21.547 -4.877 -9.633 1.00 86.81 79 VAL A O 1
ATOM 656 N N . ALA A 1 80 ? -20.149 -3.499 -10.729 1.00 86.38 80 ALA A N 1
ATOM 657 C CA . ALA A 1 80 ? -20.676 -2.276 -10.140 1.00 86.38 80 ALA A CA 1
ATOM 658 C C . ALA A 1 80 ? -22.137 -2.042 -10.542 1.00 86.38 80 ALA A C 1
ATOM 660 O O . ALA A 1 80 ? -22.958 -1.721 -9.683 1.00 86.38 80 ALA A O 1
ATOM 661 N N . GLU A 1 81 ? -22.488 -2.254 -11.811 1.00 87.19 81 GLU A N 1
ATOM 662 C CA . GLU A 1 81 ? -23.857 -2.105 -12.300 1.00 87.19 81 GLU A CA 1
ATOM 663 C C . GLU A 1 81 ? -24.806 -3.088 -11.605 1.00 87.19 81 GLU A C 1
ATOM 665 O O . GLU A 1 81 ? -25.826 -2.659 -11.067 1.00 87.19 81 GLU A O 1
ATOM 670 N N . LYS A 1 82 ? -24.425 -4.365 -11.462 1.00 84.56 82 LYS A N 1
ATOM 671 C CA . LYS A 1 82 ? -25.202 -5.356 -10.690 1.00 84.56 82 LYS A CA 1
ATOM 672 C C . LYS A 1 82 ? -25.413 -4.947 -9.232 1.00 84.56 82 LYS A C 1
ATOM 674 O O . LYS A 1 82 ? -26.501 -5.134 -8.683 1.00 84.56 82 LYS A O 1
ATOM 679 N N . VAL A 1 83 ? -24.390 -4.391 -8.582 1.00 82.94 83 VAL A N 1
ATOM 680 C CA . VAL A 1 83 ? -24.498 -3.881 -7.203 1.00 82.94 83 VAL A CA 1
ATOM 681 C C . VAL A 1 83 ? -25.443 -2.674 -7.144 1.00 82.94 83 VAL A C 1
ATOM 683 O O . VAL A 1 83 ? -26.276 -2.572 -6.246 1.00 82.94 83 VAL A O 1
ATOM 686 N N . ILE A 1 84 ? -25.376 -1.771 -8.120 1.00 82.94 84 ILE A N 1
ATOM 687 C CA . ILE A 1 84 ? -26.273 -0.612 -8.198 1.00 82.94 84 ILE A CA 1
ATOM 688 C C . ILE A 1 84 ? -27.722 -1.054 -8.451 1.00 82.94 84 ILE A C 1
ATOM 690 O O . ILE A 1 84 ? -28.643 -0.522 -7.832 1.00 82.94 84 ILE A O 1
ATOM 694 N N . GLU A 1 85 ? -27.948 -2.022 -9.335 1.00 82.06 85 GLU A N 1
ATOM 695 C CA . GLU A 1 85 ? -29.275 -2.569 -9.630 1.00 82.06 85 GLU A CA 1
ATOM 696 C C . GLU A 1 85 ? -29.881 -3.298 -8.428 1.00 82.06 85 GLU A C 1
ATOM 698 O O . GLU A 1 85 ? -31.028 -3.033 -8.067 1.00 82.06 85 GLU A O 1
ATOM 703 N N . SER A 1 86 ? -29.111 -4.154 -7.754 1.00 77.38 86 SER A N 1
ATOM 704 C CA . SER A 1 86 ? -29.554 -4.824 -6.518 1.00 77.38 86 SER A CA 1
ATOM 705 C C . SER A 1 86 ? -29.822 -3.830 -5.381 1.00 77.38 86 SER A C 1
ATOM 707 O O . SER A 1 86 ? -30.774 -4.006 -4.618 1.00 77.38 86 SER A O 1
ATOM 709 N N . SER A 1 87 ? -29.074 -2.722 -5.311 1.00 71.94 87 SER A N 1
ATOM 710 C CA . SER A 1 87 ? -29.385 -1.614 -4.400 1.00 71.94 87 SER A CA 1
ATOM 711 C C . SER A 1 87 ? -30.700 -0.913 -4.752 1.00 71.94 87 SER A C 1
ATOM 713 O O . SER A 1 87 ? -31.523 -0.684 -3.867 1.00 71.94 87 SER A O 1
ATOM 715 N N . LYS A 1 88 ? -30.955 -0.631 -6.036 1.00 74.88 88 LYS A N 1
ATOM 716 C CA . LYS A 1 88 ? -32.224 -0.034 -6.495 1.00 74.88 88 LYS A CA 1
ATOM 717 C C . LYS A 1 88 ? -33.427 -0.951 -6.268 1.00 74.88 88 LYS A C 1
ATOM 719 O O . LYS A 1 88 ? -34.513 -0.457 -5.978 1.00 74.88 88 LYS A O 1
ATOM 724 N N . ASN A 1 89 ? -33.228 -2.264 -6.371 1.00 76.44 89 ASN A N 1
ATOM 725 C CA . ASN A 1 89 ? -34.260 -3.275 -6.143 1.00 76.44 89 ASN A CA 1
ATOM 726 C C . ASN A 1 89 ? -34.502 -3.570 -4.649 1.00 76.44 89 ASN A C 1
ATOM 728 O O . ASN A 1 89 ? -35.394 -4.351 -4.325 1.00 76.44 89 ASN A O 1
ATOM 732 N N . GLY A 1 90 ? -33.753 -2.928 -3.742 1.00 66.31 90 GLY A N 1
ATOM 733 C CA . GLY A 1 90 ? -33.945 -3.034 -2.295 1.00 66.31 90 GLY A CA 1
ATOM 734 C C . GLY A 1 90 ? -33.375 -4.304 -1.656 1.00 66.31 90 GLY A C 1
ATOM 735 O O . GLY A 1 90 ? -33.709 -4.594 -0.511 1.00 66.31 90 GLY A O 1
ATOM 736 N N . GLU A 1 91 ? -32.527 -5.062 -2.362 1.00 60.44 91 GLU A N 1
ATOM 737 C CA . GLU A 1 91 ? -31.828 -6.231 -1.798 1.00 60.44 91 GLU A CA 1
ATOM 738 C C . GLU A 1 91 ? -30.610 -5.837 -0.955 1.00 60.44 91 GLU A C 1
ATOM 740 O O . GLU A 1 91 ? -30.219 -6.570 -0.046 1.00 60.44 91 GLU A O 1
ATOM 745 N N . ILE A 1 92 ? -30.013 -4.674 -1.230 1.00 63.41 92 ILE A N 1
ATOM 746 C CA . ILE A 1 92 ? -28.896 -4.150 -0.443 1.00 63.41 92 ILE A CA 1
ATOM 747 C C . ILE A 1 92 ? -29.440 -3.213 0.631 1.00 63.41 92 ILE A C 1
ATOM 749 O O . ILE A 1 92 ? -29.995 -2.156 0.328 1.00 63.41 92 ILE A O 1
ATOM 753 N N . ASP A 1 93 ? -29.232 -3.591 1.892 1.00 71.06 93 ASP A N 1
ATOM 754 C CA . ASP A 1 93 ? -29.519 -2.748 3.048 1.00 71.06 93 ASP A CA 1
ATOM 755 C C . ASP A 1 93 ? -28.551 -1.554 3.080 1.00 71.06 93 ASP A C 1
ATOM 757 O O . ASP A 1 93 ? -27.418 -1.640 3.562 1.00 71.06 93 ASP A O 1
ATOM 761 N N . VAL A 1 94 ? -28.991 -0.433 2.507 1.00 69.62 94 VAL A N 1
ATOM 762 C CA . VAL A 1 94 ? -28.224 0.819 2.436 1.00 69.62 94 VAL A CA 1
ATOM 763 C C . VAL A 1 94 ? -27.815 1.293 3.837 1.00 69.62 94 VAL A C 1
ATOM 765 O O . VAL A 1 94 ? -26.712 1.810 4.003 1.00 69.62 94 VAL A O 1
ATOM 768 N N . GLU A 1 95 ? -28.640 1.040 4.857 1.00 75.25 95 GLU A N 1
ATOM 769 C CA . GLU A 1 95 ? -28.348 1.383 6.255 1.00 75.25 95 GLU A CA 1
ATOM 770 C C . GLU A 1 95 ? -27.131 0.606 6.783 1.00 75.25 95 GLU A C 1
ATOM 772 O O . GLU A 1 95 ? -26.263 1.166 7.455 1.00 75.25 95 GLU A O 1
ATOM 777 N N . ALA A 1 96 ? -27.003 -0.676 6.428 1.00 75.31 96 ALA A N 1
ATOM 778 C CA . ALA A 1 96 ? -25.845 -1.481 6.800 1.00 75.31 96 ALA A CA 1
ATOM 779 C C . ALA A 1 96 ? -24.552 -0.984 6.133 1.00 75.31 96 ALA A C 1
ATOM 781 O O . ALA A 1 96 ? -23.499 -0.983 6.776 1.00 75.31 96 ALA A O 1
ATOM 782 N N . VAL A 1 97 ? -24.622 -0.528 4.876 1.00 78.31 97 VAL A N 1
ATOM 783 C CA . VAL A 1 97 ? -23.470 0.051 4.162 1.00 78.31 97 VAL A CA 1
ATOM 784 C C . VAL A 1 97 ? -23.045 1.369 4.803 1.00 78.31 97 VAL A C 1
ATOM 786 O O . VAL A 1 97 ? -21.859 1.550 5.077 1.00 78.31 97 VAL A O 1
ATOM 789 N N . VAL A 1 98 ? -24.001 2.253 5.109 1.00 81.44 98 VAL A N 1
ATOM 790 C CA . VAL A 1 98 ? -23.742 3.524 5.806 1.00 81.44 98 VAL A CA 1
ATOM 791 C C . VAL A 1 98 ? -23.114 3.260 7.168 1.00 81.44 98 VAL A C 1
ATOM 793 O O . VAL A 1 98 ? -22.077 3.832 7.484 1.00 81.44 98 VAL A O 1
ATOM 796 N N . LYS A 1 99 ? -23.655 2.321 7.946 1.00 82.62 99 LYS A N 1
ATOM 797 C CA . LYS A 1 99 ? -23.104 1.957 9.254 1.00 82.62 99 LYS A CA 1
ATOM 798 C C . LYS A 1 99 ? -21.701 1.350 9.163 1.00 82.62 99 LYS A C 1
ATOM 800 O O . LYS A 1 99 ? -20.868 1.602 10.033 1.00 82.62 99 LYS A O 1
ATOM 805 N N . ALA A 1 100 ? -21.422 0.550 8.133 1.00 82.81 100 ALA A N 1
ATOM 806 C CA . ALA A 1 100 ? -20.089 -0.001 7.891 1.00 82.81 100 ALA A CA 1
ATOM 807 C C . ALA A 1 100 ? -19.085 1.097 7.512 1.00 82.81 100 ALA A C 1
ATOM 809 O O . ALA A 1 100 ? -17.974 1.106 8.038 1.00 82.81 100 ALA A O 1
ATOM 810 N N . TRP A 1 101 ? -19.493 2.046 6.667 1.00 82.81 101 TRP A N 1
ATOM 811 C CA . TRP A 1 101 ? -18.702 3.227 6.322 1.00 82.81 101 TRP A CA 1
ATOM 812 C C . TRP A 1 101 ? -18.463 4.128 7.529 1.00 82.81 101 TRP A C 1
ATOM 814 O O . TRP A 1 101 ? -17.326 4.509 7.774 1.00 82.81 101 TRP A O 1
ATOM 824 N N . GLU A 1 102 ? -19.489 4.421 8.329 1.00 83.12 102 GLU A N 1
ATOM 825 C CA . GLU A 1 102 ? -19.341 5.184 9.570 1.00 83.12 102 GLU A CA 1
ATOM 826 C C . GLU A 1 102 ? -18.374 4.509 10.537 1.00 83.12 102 GLU A C 1
ATOM 828 O O . GLU A 1 102 ? -17.589 5.186 11.197 1.00 83.12 102 GLU A O 1
ATOM 833 N N . LYS A 1 103 ? -18.436 3.178 10.647 1.00 82.94 103 LYS A N 1
ATOM 834 C CA . LYS A 1 103 ? -17.524 2.413 11.491 1.00 82.94 103 LYS A CA 1
ATOM 835 C C . LYS A 1 103 ? -16.089 2.499 10.970 1.00 82.94 103 LYS A C 1
ATOM 837 O O . LYS A 1 103 ? -15.211 2.832 11.754 1.00 82.94 103 LYS A O 1
ATOM 842 N N . ALA A 1 104 ? -15.869 2.247 9.680 1.00 81.75 104 ALA A N 1
ATOM 843 C CA . ALA A 1 104 ? -14.546 2.327 9.062 1.00 81.75 104 ALA A CA 1
ATOM 844 C C . ALA A 1 104 ? -13.962 3.743 9.170 1.00 81.75 104 ALA A C 1
ATOM 846 O O . ALA A 1 104 ? -12.821 3.914 9.580 1.00 81.75 104 ALA A O 1
ATOM 847 N N . PHE A 1 105 ? -14.783 4.762 8.907 1.00 79.75 105 PHE A N 1
ATOM 848 C CA . PHE A 1 105 ? -14.399 6.161 9.037 1.00 79.75 105 PHE A CA 1
ATOM 849 C C . PHE A 1 105 ? -14.064 6.529 10.481 1.00 79.75 105 PHE A C 1
ATOM 851 O O . PHE A 1 105 ? -13.068 7.203 10.713 1.00 79.75 105 PHE A O 1
ATOM 858 N N . LYS A 1 106 ? -14.857 6.087 11.467 1.00 77.88 106 LYS A N 1
ATOM 859 C CA . LYS A 1 106 ? -14.540 6.294 12.888 1.00 77.88 106 LYS A CA 1
ATOM 860 C C . LYS A 1 106 ? -13.238 5.597 13.264 1.00 77.88 106 LYS A C 1
ATOM 862 O O . LYS A 1 106 ? -12.404 6.234 13.883 1.00 77.88 106 LYS A O 1
ATOM 867 N N . GLU A 1 107 ? -13.049 4.335 12.894 1.00 75.75 107 GLU A N 1
ATOM 868 C CA . GLU A 1 107 ? -11.826 3.583 13.207 1.00 75.75 107 GLU A C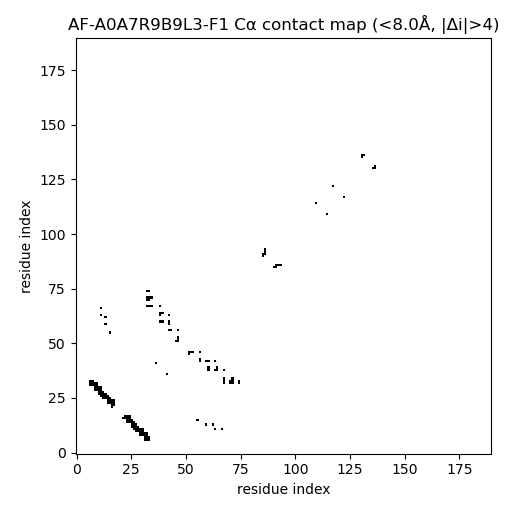A 1
ATOM 869 C C . GLU A 1 107 ? -10.576 4.249 12.612 1.00 75.75 107 GLU A C 1
ATOM 871 O O . GLU A 1 107 ? -9.604 4.448 13.333 1.00 75.75 107 GLU A O 1
ATOM 876 N N . GLU A 1 108 ? -10.627 4.671 11.348 1.00 70.75 108 GLU A N 1
ATOM 877 C CA . GLU A 1 108 ? -9.507 5.342 10.680 1.00 70.75 108 GLU A CA 1
ATOM 878 C C . GLU A 1 108 ? -9.291 6.766 11.214 1.00 70.75 108 GLU A C 1
ATOM 880 O O . GLU A 1 108 ? -8.170 7.179 11.490 1.00 70.75 108 GLU A O 1
ATOM 885 N N . THR A 1 109 ? -10.368 7.520 11.445 1.00 64.81 109 THR A N 1
ATOM 886 C CA . THR A 1 109 ? -10.274 8.898 11.944 1.00 64.81 109 THR A CA 1
ATOM 887 C C . THR A 1 109 ? -9.864 8.945 13.416 1.00 64.81 109 THR A C 1
ATOM 889 O O . THR A 1 109 ? -9.230 9.910 13.812 1.00 64.81 109 THR A O 1
ATOM 892 N N . ILE A 1 110 ? -10.146 7.926 14.237 1.00 59.91 110 ILE A N 1
ATOM 893 C CA . ILE A 1 110 ? -9.704 7.871 15.645 1.00 59.91 110 ILE A CA 1
ATOM 894 C C . ILE A 1 110 ? -8.172 7.798 15.764 1.00 59.91 110 ILE A C 1
ATOM 896 O O . ILE A 1 110 ? -7.633 8.322 16.735 1.00 59.91 110 ILE A O 1
ATOM 900 N N . GLU A 1 111 ? -7.457 7.210 14.797 1.00 58.78 111 GLU A N 1
ATOM 901 C CA . GLU A 1 111 ? -5.983 7.207 14.810 1.00 58.78 111 GLU A CA 1
ATOM 902 C C . GLU A 1 111 ? -5.368 8.580 14.482 1.00 58.78 111 GLU A C 1
ATOM 904 O O . GLU A 1 111 ? -4.234 8.847 14.878 1.00 58.78 111 GLU A O 1
ATOM 909 N N . TYR A 1 112 ? -6.107 9.459 13.793 1.00 56.62 112 TYR A N 1
ATOM 910 C CA . TYR A 1 112 ? -5.608 10.759 13.314 1.00 56.62 112 TYR A CA 1
ATOM 911 C C . TYR A 1 112 ? -6.333 11.980 13.893 1.00 56.62 112 TYR A C 1
ATOM 913 O O . TYR A 1 112 ? -5.907 13.113 13.666 1.00 56.62 112 TYR A O 1
ATOM 921 N N . ALA A 1 113 ? -7.432 11.780 14.615 1.00 55.28 113 ALA A N 1
ATOM 922 C CA . ALA A 1 113 ? -8.143 12.837 15.308 1.00 55.28 113 ALA A CA 1
ATOM 923 C C . ALA A 1 113 ? -7.447 13.130 16.633 1.00 55.28 113 ALA A C 1
ATOM 925 O O . ALA A 1 113 ? -7.237 12.235 17.452 1.00 55.28 113 ALA A O 1
ATOM 926 N N . ASP A 1 114 ? -7.151 14.409 16.859 1.00 54.91 114 ASP A N 1
ATOM 927 C CA . ASP A 1 114 ? -6.816 14.908 18.188 1.00 54.91 114 ASP A CA 1
ATOM 928 C C . ASP A 1 114 ? -7.943 14.481 19.144 1.00 54.91 114 ASP A C 1
ATOM 930 O O . ASP A 1 114 ? -9.120 14.716 18.827 1.00 54.91 114 ASP A O 1
ATOM 934 N N . PRO A 1 115 ? -7.644 13.806 20.267 1.00 56.62 115 PRO A N 1
ATOM 935 C CA . PRO A 1 115 ? -8.672 13.306 21.161 1.00 56.62 115 PRO A CA 1
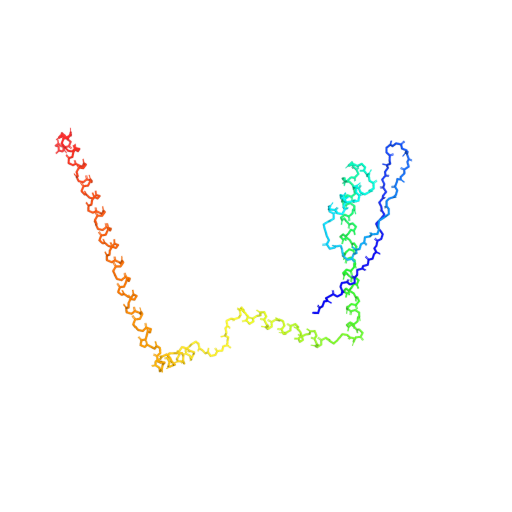ATOM 936 C C . PRO A 1 115 ? -9.510 14.476 21.686 1.00 56.62 115 PRO A C 1
ATOM 938 O O . PRO A 1 115 ? -9.114 15.192 22.598 1.00 56.62 115 PRO A O 1
ATOM 941 N N . GLN A 1 116 ? -10.714 14.664 21.141 1.00 55.56 116 GLN A N 1
ATOM 942 C CA . GLN A 1 116 ? -11.731 15.493 21.783 1.00 55.56 116 GLN A CA 1
ATOM 943 C C . GLN A 1 116 ? -12.290 14.722 22.983 1.00 55.56 116 GLN A C 1
ATOM 945 O O . GLN A 1 116 ? -13.335 14.077 22.908 1.00 55.56 116 GLN A O 1
ATOM 950 N N . GLY A 1 117 ? -11.566 14.771 24.100 1.00 60.00 117 GLY A N 1
ATOM 951 C CA . GLY A 1 117 ? -11.985 14.219 25.383 1.00 60.00 117 GLY A CA 1
ATOM 952 C C . GLY A 1 117 ? -11.127 14.752 26.526 1.00 60.00 117 GLY A C 1
ATOM 953 O O . GLY A 1 117 ? -9.921 14.548 26.502 1.00 60.00 117 GLY A O 1
ATOM 954 N N . ALA A 1 118 ? -11.796 15.370 27.515 1.00 58.56 118 ALA A N 1
ATOM 955 C CA . ALA A 1 118 ? -11.258 16.181 28.617 1.00 58.56 118 ALA A CA 1
ATOM 956 C C . ALA A 1 118 ? -10.340 17.314 28.129 1.00 58.56 118 ALA A C 1
ATOM 958 O O . ALA A 1 118 ? -9.474 17.118 27.286 1.00 58.56 118 ALA A O 1
ATOM 959 N N . THR A 1 119 ? -10.531 18.536 28.625 1.00 61.00 119 THR A N 1
ATOM 960 C CA . THR A 1 119 ? -9.538 19.585 28.358 1.00 61.00 119 THR A CA 1
ATOM 961 C C . THR A 1 119 ? -8.180 19.066 28.828 1.00 61.00 119 THR A C 1
ATOM 963 O O . THR A 1 119 ? -8.107 18.452 29.892 1.00 61.00 119 THR A O 1
ATOM 966 N N . ASP A 1 120 ? -7.112 19.280 28.051 1.00 65.19 120 ASP A N 1
ATOM 967 C CA . ASP A 1 120 ? -5.753 18.829 28.398 1.00 65.19 120 ASP A CA 1
ATOM 968 C C . ASP A 1 120 ? -5.424 19.095 29.875 1.00 65.19 120 ASP A C 1
ATOM 970 O O . ASP A 1 120 ? -4.822 18.273 30.557 1.00 65.19 120 ASP A O 1
ATOM 974 N N . GLU A 1 121 ? -5.914 20.212 30.408 1.00 74.56 121 GLU A N 1
ATOM 975 C CA . GLU A 1 121 ? -5.794 20.619 31.803 1.00 74.56 121 GLU A CA 1
ATOM 976 C C . GLU A 1 121 ? -6.388 19.628 32.826 1.00 74.56 121 GLU A C 1
ATOM 978 O O . GLU A 1 121 ? -5.765 19.352 33.854 1.00 74.56 121 GLU A O 1
ATOM 983 N N . GLU A 1 122 ? -7.545 19.024 32.553 1.00 72.62 122 GLU A N 1
ATOM 984 C CA . GLU A 1 122 ? -8.151 17.993 33.407 1.00 72.62 122 GLU A CA 1
ATOM 985 C C . GLU A 1 122 ? -7.354 16.681 33.362 1.00 72.62 122 GLU A C 1
ATOM 987 O O . GLU A 1 122 ? -7.183 16.005 34.389 1.00 72.62 122 GLU A O 1
ATOM 992 N N . LEU A 1 123 ? -6.811 16.338 32.190 1.00 78.12 123 LEU A N 1
ATOM 993 C CA . LEU A 1 123 ? -5.954 15.168 32.018 1.00 78.12 123 LEU A CA 1
ATOM 994 C C . LEU A 1 123 ? -4.612 15.364 32.736 1.00 78.12 123 LEU A C 1
ATOM 996 O O . LEU A 1 123 ? -4.202 14.494 33.507 1.00 78.12 123 LEU A O 1
ATOM 1000 N N . PHE A 1 124 ? -3.973 16.524 32.565 1.00 79.75 124 PHE A N 1
ATOM 1001 C CA . PHE A 1 124 ? -2.747 16.903 33.269 1.00 79.75 124 PHE A CA 1
ATOM 1002 C C . PHE A 1 124 ? -2.947 16.891 34.782 1.00 79.75 124 PHE A C 1
ATOM 1004 O O . PHE A 1 124 ? -2.137 16.302 35.496 1.00 79.75 124 PHE A O 1
ATOM 1011 N N . SER A 1 125 ? -4.046 17.466 35.275 1.00 83.00 125 SER A N 1
ATOM 1012 C CA . SER A 1 125 ? -4.376 17.467 36.702 1.00 83.00 125 SER A CA 1
ATOM 1013 C C . SER A 1 125 ? -4.519 16.042 37.253 1.00 83.00 125 SER A C 1
ATOM 1015 O O . SER A 1 125 ? -3.925 15.692 38.277 1.00 83.00 125 SER A O 1
ATOM 1017 N N . THR A 1 126 ? -5.221 15.169 36.524 1.00 80.00 126 THR A N 1
ATOM 1018 C CA . THR A 1 126 ? -5.431 13.771 36.926 1.00 80.00 126 THR A CA 1
ATOM 1019 C C . THR A 1 126 ? -4.133 12.963 36.913 1.00 80.00 126 THR A C 1
ATOM 1021 O O . THR A 1 126 ? -3.870 12.189 37.837 1.00 80.00 126 THR A O 1
ATOM 1024 N N . VAL A 1 127 ? -3.309 13.123 35.875 1.00 79.75 127 VAL A N 1
ATOM 1025 C CA . VAL A 1 127 ? -2.019 12.433 35.755 1.00 79.75 127 VAL A CA 1
ATOM 1026 C C . VAL A 1 127 ? -1.050 12.927 36.824 1.00 79.75 127 VAL A C 1
ATOM 1028 O O . VAL A 1 127 ? -0.415 12.104 37.479 1.00 79.75 127 VAL A O 1
ATOM 1031 N N . TYR A 1 128 ? -0.987 14.237 37.072 1.00 80.88 128 TYR A N 1
ATOM 1032 C CA . TYR A 1 128 ? -0.129 14.816 38.102 1.00 80.88 128 TYR A CA 1
ATOM 1033 C C . TYR A 1 128 ? -0.534 14.353 39.503 1.00 80.88 128 TYR A C 1
ATOM 1035 O O . TYR A 1 128 ? 0.312 13.890 40.263 1.00 80.88 128 TYR A O 1
ATOM 1043 N N . HIS A 1 129 ? -1.828 14.374 39.835 1.00 84.69 129 HIS A N 1
ATOM 1044 C CA . HIS A 1 129 ? -2.321 13.871 41.118 1.00 84.69 129 HIS A CA 1
ATOM 1045 C C . HIS A 1 129 ? -1.991 12.381 41.318 1.00 84.69 129 HIS A C 1
ATOM 1047 O O . HIS A 1 129 ? -1.515 11.984 42.383 1.00 84.69 129 HIS A O 1
ATOM 1053 N N . LYS A 1 130 ? -2.160 11.555 40.273 1.00 80.50 130 LYS A N 1
ATOM 1054 C CA . LYS A 1 130 ? -1.748 10.142 40.292 1.00 80.50 130 LYS A CA 1
ATOM 1055 C C . LYS A 1 130 ? -0.241 9.979 40.463 1.00 80.50 130 LYS A C 1
ATOM 1057 O O . LYS A 1 130 ? 0.178 9.067 41.163 1.00 80.50 130 LYS A O 1
ATOM 1062 N N . LEU A 1 131 ? 0.560 10.840 39.840 1.00 80.12 131 LEU A N 1
ATOM 1063 C CA . LEU A 1 131 ? 2.017 10.799 39.919 1.00 80.12 131 LEU A CA 1
ATOM 1064 C C . LEU A 1 131 ? 2.515 11.192 41.315 1.00 80.12 131 LEU A C 1
ATOM 1066 O O . LEU A 1 131 ? 3.369 10.506 41.862 1.00 80.12 131 LEU A O 1
ATOM 1070 N N . VAL A 1 132 ? 1.934 12.231 41.921 1.00 80.38 132 VAL A N 1
ATOM 1071 C CA . VAL A 1 132 ? 2.283 12.704 43.272 1.00 80.38 132 VAL A CA 1
ATOM 1072 C C . VAL A 1 132 ? 1.957 11.661 44.342 1.00 80.38 132 VAL A C 1
ATOM 1074 O O . VAL A 1 132 ? 2.692 11.518 45.316 1.00 80.38 132 VAL A O 1
ATOM 1077 N N . HIS A 1 133 ? 0.881 10.898 44.151 1.00 81.56 133 HIS A N 1
ATOM 1078 C CA . HIS A 1 133 ? 0.519 9.792 45.039 1.00 81.56 133 HIS A CA 1
ATOM 1079 C C . HIS A 1 133 ? 1.097 8.437 44.606 1.00 81.56 133 HIS A C 1
ATOM 1081 O O . HIS A 1 133 ? 0.848 7.427 45.267 1.00 81.56 133 HIS A O 1
ATOM 1087 N N . SER A 1 134 ? 1.868 8.390 43.517 1.00 80.81 134 SER A N 1
ATOM 1088 C CA . SER A 1 134 ? 2.467 7.152 43.031 1.00 80.81 134 SER A CA 1
ATOM 1089 C C . SER A 1 134 ? 3.726 6.812 43.834 1.00 80.81 134 SER A C 1
ATOM 1091 O O . SER A 1 134 ? 4.608 7.661 43.981 1.00 80.81 134 SER A O 1
ATOM 1093 N N . PRO A 1 135 ? 3.901 5.548 44.256 1.00 74.44 135 PRO A N 1
ATOM 1094 C CA . PRO A 1 135 ? 5.148 5.070 44.855 1.00 74.44 135 PRO A CA 1
ATOM 1095 C C . PRO A 1 135 ? 6.382 5.244 43.949 1.00 74.44 135 PRO A C 1
ATOM 1097 O O . PRO A 1 135 ? 7.508 5.169 44.428 1.00 74.44 135 PRO A O 1
ATOM 1100 N N . ALA A 1 136 ? 6.184 5.461 42.642 1.00 78.25 136 ALA A N 1
ATOM 1101 C CA . ALA A 1 136 ? 7.254 5.637 41.661 1.00 78.25 136 ALA A CA 1
ATOM 1102 C C . ALA A 1 136 ? 7.833 7.066 41.609 1.00 78.25 136 ALA A C 1
ATOM 1104 O O . ALA A 1 136 ? 8.858 7.275 40.960 1.00 78.25 136 ALA A O 1
ATOM 1105 N N . LEU A 1 137 ? 7.220 8.047 42.284 1.00 80.12 137 LEU A N 1
ATOM 1106 C CA . LEU A 1 137 ? 7.680 9.441 42.258 1.00 80.12 137 LEU A CA 1
ATOM 1107 C C . LEU A 1 137 ? 9.128 9.579 42.739 1.00 80.12 137 LEU A C 1
ATOM 1109 O O . LEU A 1 137 ? 9.945 10.203 42.069 1.00 80.12 137 LEU A O 1
ATOM 1113 N N . GLU A 1 138 ? 9.454 8.938 43.861 1.00 80.00 138 GLU A N 1
ATOM 1114 C CA . GLU A 1 138 ? 10.799 8.963 44.442 1.00 80.00 138 GLU A CA 1
ATOM 1115 C C . GLU A 1 138 ? 11.844 8.428 43.450 1.00 80.00 138 GLU A C 1
ATOM 1117 O O . GLU A 1 138 ? 12.913 9.008 43.282 1.00 80.00 138 GLU A O 1
ATOM 1122 N N . THR A 1 139 ? 11.508 7.364 42.713 1.00 84.44 139 THR A N 1
ATOM 1123 C CA . THR A 1 139 ? 12.413 6.798 41.703 1.00 84.44 139 THR A CA 1
ATOM 1124 C C . THR A 1 139 ? 12.605 7.723 40.502 1.00 84.44 139 THR A C 1
ATOM 1126 O O . THR A 1 139 ? 13.721 7.851 40.007 1.00 84.44 139 THR A O 1
ATOM 1129 N N . ILE A 1 140 ? 11.549 8.414 40.061 1.00 86.19 140 ILE A N 1
ATOM 1130 C CA . ILE A 1 140 ? 11.628 9.381 38.958 1.00 86.19 140 ILE A CA 1
ATOM 1131 C C . ILE A 1 140 ? 12.488 10.578 39.371 1.00 86.19 140 ILE A C 1
ATOM 1133 O O . ILE A 1 140 ? 13.370 10.967 38.612 1.00 86.19 140 ILE A O 1
ATOM 1137 N N . LEU A 1 141 ? 12.304 11.100 40.587 1.00 84.88 141 LEU A N 1
ATOM 1138 C CA . LEU A 1 141 ? 13.099 12.213 41.117 1.00 84.88 141 LEU A CA 1
ATOM 1139 C C . LEU A 1 141 ? 14.585 11.854 41.242 1.00 84.88 141 LEU A C 1
ATOM 1141 O O . LEU A 1 141 ? 15.453 12.661 40.913 1.00 84.88 141 LEU A O 1
ATOM 1145 N N . GLN A 1 142 ? 14.900 10.629 41.670 1.00 88.44 142 GLN A N 1
ATOM 1146 C CA . GLN A 1 142 ? 16.283 10.150 41.733 1.00 88.44 142 GLN A CA 1
ATOM 1147 C C . GLN A 1 142 ? 16.922 10.044 40.343 1.00 88.44 142 GLN A C 1
ATOM 1149 O O . GLN A 1 142 ? 18.076 10.443 40.160 1.00 88.44 142 GLN A O 1
ATOM 1154 N N . VAL A 1 143 ? 16.177 9.546 39.352 1.00 91.69 143 VAL A N 1
ATOM 1155 C CA . VAL A 1 143 ? 16.644 9.480 37.960 1.00 91.69 143 VAL A CA 1
ATOM 1156 C C . VAL A 1 143 ? 16.808 10.881 37.372 1.00 91.69 143 VAL A C 1
ATOM 1158 O O . VAL A 1 143 ? 17.830 11.149 36.746 1.00 91.69 143 VAL A O 1
ATOM 1161 N N . GLU A 1 144 ? 15.864 11.791 37.613 1.00 91.12 144 GLU A N 1
ATOM 1162 C CA . GLU A 1 144 ? 15.931 13.184 37.163 1.00 91.12 144 GLU A CA 1
ATOM 1163 C C . GLU A 1 144 ? 17.157 13.893 37.743 1.00 91.12 144 GLU A C 1
ATOM 1165 O O . GLU A 1 144 ? 17.933 14.501 37.006 1.00 91.12 144 GLU A O 1
ATOM 1170 N N . HIS A 1 145 ? 17.402 13.737 39.045 1.00 93.69 145 HIS A N 1
ATOM 1171 C CA . HIS A 1 145 ? 18.592 14.275 39.694 1.00 93.69 145 HIS A CA 1
ATOM 1172 C C . HIS A 1 145 ? 19.878 13.687 39.093 1.00 93.69 145 HIS A C 1
ATOM 1174 O O . HIS A 1 145 ? 20.829 14.418 38.804 1.00 93.69 145 HIS A O 1
ATOM 1180 N N . SER A 1 146 ? 19.932 12.367 38.890 1.00 93.94 146 SER A N 1
ATOM 1181 C CA . SER A 1 146 ? 21.088 11.705 38.274 1.00 93.94 146 SER A CA 1
ATOM 1182 C C . SER A 1 146 ? 21.341 12.212 36.851 1.00 93.94 146 SER A C 1
ATOM 1184 O O . SER A 1 146 ? 22.484 12.513 36.499 1.00 93.94 146 SER A O 1
ATOM 1186 N N . TYR A 1 147 ? 20.282 12.382 36.060 1.00 95.56 147 TYR A N 1
ATOM 1187 C CA . TYR A 1 147 ? 20.364 12.902 34.701 1.00 95.56 147 TYR A CA 1
ATOM 1188 C C . TYR A 1 147 ? 20.814 14.365 34.680 1.00 95.56 147 TYR A C 1
ATOM 1190 O O . TYR A 1 147 ? 21.707 14.719 33.914 1.00 95.56 147 TYR A O 1
ATOM 1198 N N . ALA A 1 148 ? 20.276 15.204 35.568 1.00 95.25 148 ALA A N 1
ATOM 1199 C CA . ALA A 1 148 ? 20.678 16.601 35.698 1.00 95.25 148 ALA A CA 1
ATOM 1200 C C . ALA A 1 148 ? 22.172 16.738 36.035 1.00 95.25 148 ALA A C 1
ATOM 1202 O O . ALA A 1 148 ? 22.865 17.572 35.448 1.00 95.25 148 ALA A O 1
ATOM 1203 N N . LEU A 1 149 ? 22.694 15.889 36.928 1.00 95.31 149 LEU A N 1
ATOM 1204 C CA . LEU A 1 149 ? 24.128 15.841 37.219 1.00 95.31 149 LEU A CA 1
ATOM 1205 C C . LEU A 1 149 ? 24.952 15.389 36.010 1.00 95.31 149 LEU A C 1
ATOM 1207 O O . LEU A 1 149 ? 25.966 16.015 35.706 1.00 95.31 149 LEU A O 1
ATOM 1211 N N . ALA A 1 150 ? 24.515 14.346 35.300 1.00 95.50 150 ALA A N 1
ATOM 1212 C CA . ALA A 1 150 ? 25.214 13.849 34.117 1.00 95.50 150 ALA A CA 1
ATOM 1213 C C . ALA A 1 150 ? 25.262 14.897 32.993 1.00 95.50 150 ALA A C 1
ATOM 1215 O O . ALA A 1 150 ? 26.313 15.131 32.401 1.00 95.50 150 ALA A O 1
ATOM 1216 N N . VAL A 1 151 ? 24.146 15.581 32.728 1.00 95.94 151 VAL A N 1
ATOM 1217 C CA . VAL A 1 151 ? 24.076 16.662 31.735 1.00 95.94 151 VAL A CA 1
ATOM 1218 C C . VAL A 1 151 ? 24.961 17.833 32.144 1.00 95.94 151 VAL A C 1
ATOM 1220 O O . VAL A 1 151 ? 25.662 18.389 31.297 1.00 95.94 151 VAL A O 1
ATOM 1223 N N . LYS A 1 152 ? 24.972 18.199 33.430 1.00 95.81 152 LYS A N 1
ATOM 1224 C CA . LYS A 1 152 ? 25.848 19.255 33.943 1.00 95.81 152 LYS A CA 1
ATOM 1225 C C . LYS A 1 152 ? 27.318 18.915 33.710 1.00 95.81 152 LYS A C 1
ATOM 1227 O O . LYS A 1 152 ? 28.030 19.756 33.176 1.00 95.81 152 LYS A O 1
ATOM 1232 N N . GLU A 1 153 ? 27.734 17.695 34.035 1.00 96.12 153 GLU A N 1
ATOM 1233 C CA . GLU A 1 153 ? 29.108 17.219 33.834 1.00 96.12 153 GLU A CA 1
ATOM 1234 C C . GLU A 1 153 ? 29.510 17.213 32.350 1.00 96.12 153 GLU A C 1
ATOM 1236 O O . GLU A 1 153 ? 30.574 17.697 31.974 1.00 96.12 153 GLU A O 1
ATOM 1241 N N . LEU A 1 154 ? 28.631 16.736 31.464 1.00 95.62 154 LEU A N 1
ATOM 1242 C CA . LEU A 1 154 ? 28.883 16.790 30.020 1.00 95.62 154 LEU A CA 1
ATOM 1243 C C . LEU A 1 154 ? 29.000 18.232 29.514 1.00 95.62 154 LEU A C 1
ATOM 1245 O O . LEU A 1 154 ? 29.820 18.540 28.646 1.00 95.62 154 LEU A O 1
ATOM 1249 N N . THR A 1 155 ? 28.183 19.128 30.062 1.00 95.06 155 THR A N 1
ATOM 1250 C CA . THR A 1 155 ? 28.177 20.544 29.694 1.00 95.06 155 THR A CA 1
ATOM 1251 C C . THR A 1 155 ? 29.462 21.233 30.142 1.00 95.06 155 THR A C 1
ATOM 1253 O O . THR A 1 155 ? 30.037 21.974 29.344 1.00 95.06 155 THR A O 1
ATOM 1256 N N . THR A 1 156 ? 29.942 20.956 31.359 1.00 95.81 156 THR A N 1
ATOM 1257 C CA . THR A 1 156 ? 31.207 21.499 31.873 1.00 95.81 156 THR A CA 1
ATOM 1258 C C . THR A 1 156 ? 32.400 20.960 31.096 1.00 95.81 156 THR A C 1
ATOM 1260 O O . THR A 1 156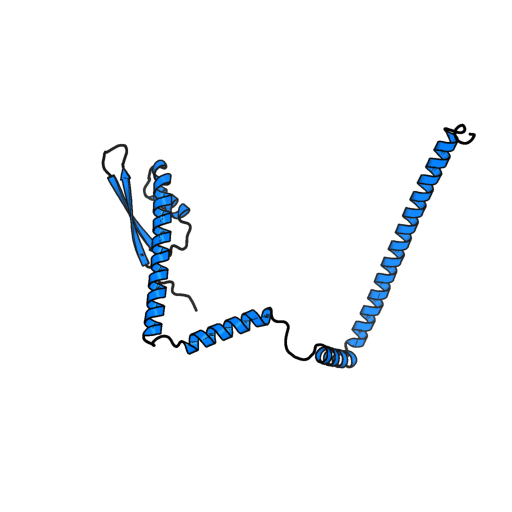 ? 33.232 21.749 30.658 1.00 95.81 156 THR A O 1
ATOM 1263 N N . GLN A 1 157 ? 32.446 19.656 30.809 1.00 95.56 157 GLN A N 1
ATOM 1264 C CA . GLN A 1 157 ? 33.511 19.062 29.991 1.00 95.56 157 GLN A CA 1
ATOM 1265 C C . GLN A 1 157 ? 33.566 19.669 28.585 1.00 95.56 157 GLN A C 1
ATOM 1267 O O . GLN A 1 157 ? 34.643 19.983 28.076 1.00 95.56 157 GLN A O 1
ATOM 1272 N N . ARG A 1 158 ? 32.403 19.872 27.953 1.00 95.94 158 ARG A N 1
ATOM 1273 C CA . ARG A 1 158 ? 32.305 20.571 26.665 1.00 95.94 158 ARG A CA 1
ATOM 1274 C C . ARG A 1 158 ? 32.865 21.989 26.770 1.00 95.94 158 ARG A C 1
ATOM 1276 O O . ARG A 1 158 ? 33.658 22.377 25.914 1.00 95.94 158 ARG A O 1
ATOM 1283 N N . ASP A 1 159 ? 32.462 22.762 27.777 1.00 96.19 159 ASP A N 1
ATOM 1284 C CA . ASP A 1 159 ? 32.930 24.143 27.945 1.00 96.19 159 ASP A CA 1
ATOM 1285 C C . ASP A 1 159 ? 34.445 24.212 28.177 1.00 96.19 159 ASP A C 1
ATOM 1287 O O . ASP A 1 159 ? 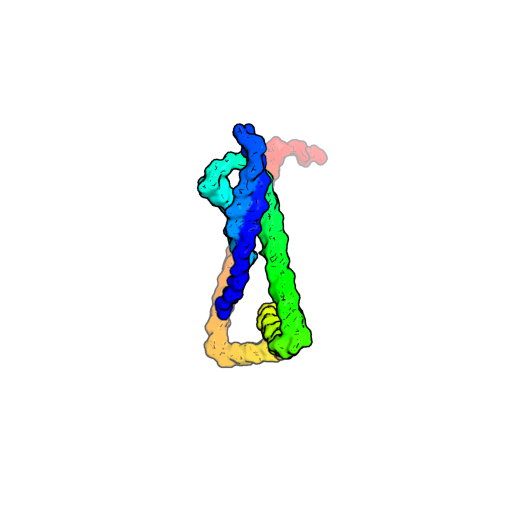35.120 25.043 27.568 1.00 96.19 159 ASP A O 1
ATOM 1291 N N . GLU A 1 160 ? 35.004 23.300 28.973 1.00 96.19 160 GLU A N 1
ATOM 1292 C CA . GLU A 1 160 ? 36.449 23.190 29.193 1.00 96.19 160 GLU A CA 1
ATOM 1293 C C . GLU A 1 160 ? 37.207 22.868 27.899 1.00 96.19 160 GLU A C 1
ATOM 1295 O O . GLU A 1 160 ? 38.213 23.511 27.586 1.00 96.19 160 GLU A O 1
ATOM 1300 N N . GLN A 1 161 ? 36.712 21.918 27.100 1.00 94.81 161 GLN A N 1
ATOM 1301 C CA . GLN A 1 161 ? 37.320 21.564 25.815 1.00 94.81 161 GLN A CA 1
ATOM 1302 C C . GLN A 1 161 ? 37.256 22.722 24.814 1.00 94.81 161 GLN A C 1
ATOM 1304 O O . GLN A 1 161 ? 38.248 23.020 24.142 1.00 94.81 161 GLN A O 1
ATOM 1309 N N . VAL A 1 162 ? 36.114 23.408 24.729 1.00 94.94 162 VAL A N 1
ATOM 1310 C CA . VAL A 1 162 ? 35.942 24.583 23.862 1.00 94.94 162 VAL A CA 1
ATOM 1311 C C . VAL A 1 162 ? 36.872 25.715 24.300 1.00 94.94 162 VAL A C 1
ATOM 1313 O O . VAL A 1 162 ? 37.539 26.322 23.455 1.00 94.94 162 VAL A O 1
ATOM 1316 N N . ALA A 1 163 ? 36.987 25.971 25.604 1.00 94.88 163 ALA A N 1
ATOM 1317 C CA . ALA A 1 163 ? 37.898 26.974 26.144 1.00 94.88 163 ALA A CA 1
ATOM 1318 C C . ALA A 1 163 ? 39.366 26.633 25.835 1.00 94.88 163 ALA A C 1
ATOM 1320 O O . ALA A 1 163 ? 40.114 27.496 25.369 1.00 94.88 163 ALA A O 1
ATOM 1321 N N . ALA A 1 164 ? 39.771 25.371 26.007 1.00 94.81 164 ALA A N 1
ATOM 1322 C CA . ALA A 1 164 ? 41.125 24.909 25.705 1.00 94.81 164 ALA A CA 1
ATOM 1323 C C . ALA A 1 164 ? 41.473 25.049 24.213 1.00 94.81 164 ALA A C 1
ATOM 1325 O O . ALA A 1 164 ? 42.557 25.529 23.863 1.00 94.81 164 ALA A O 1
ATOM 1326 N N . LEU A 1 165 ? 40.548 24.678 23.319 1.00 93.06 165 LEU A N 1
ATOM 1327 C CA . LEU A 1 165 ? 40.721 24.851 21.874 1.00 93.06 165 LEU A CA 1
ATOM 1328 C C . LEU A 1 165 ? 40.836 26.329 21.495 1.00 93.06 165 LEU A C 1
ATOM 1330 O O . LEU A 1 165 ? 41.727 26.688 20.724 1.00 93.06 165 LEU A O 1
ATOM 1334 N N . THR A 1 166 ? 39.994 27.182 22.079 1.00 91.69 166 THR A N 1
ATOM 1335 C CA . THR A 1 166 ? 40.009 28.633 21.843 1.00 91.69 166 THR A CA 1
ATOM 1336 C C . THR A 1 166 ? 41.325 29.257 22.308 1.00 91.69 166 THR A C 1
ATOM 1338 O O . THR A 1 166 ? 41.947 30.013 21.561 1.00 91.69 166 THR A O 1
ATOM 1341 N N . ALA A 1 167 ? 41.812 28.887 23.497 1.00 92.25 167 ALA A N 1
ATOM 1342 C CA . ALA A 1 167 ? 43.097 29.350 24.018 1.00 92.25 167 ALA A CA 1
ATOM 1343 C C . ALA A 1 167 ? 44.273 28.902 23.135 1.00 92.25 167 ALA A C 1
ATOM 1345 O O . ALA A 1 167 ? 45.165 29.697 22.827 1.00 92.25 167 ALA A O 1
ATOM 1346 N N . ARG A 1 168 ? 44.259 27.647 22.663 1.00 92.94 168 ARG A N 1
ATOM 1347 C CA . ARG A 1 168 ? 45.275 27.129 21.735 1.00 92.94 168 ARG A CA 1
ATOM 1348 C C . ARG A 1 168 ? 45.267 27.884 20.405 1.00 92.94 168 ARG A C 1
ATOM 1350 O O . ARG A 1 168 ? 46.335 28.219 19.894 1.00 92.94 168 ARG A O 1
ATOM 1357 N N . TRP A 1 169 ? 44.085 28.160 19.855 1.00 90.81 169 TRP A N 1
ATOM 1358 C CA . TRP A 1 169 ? 43.924 28.943 18.628 1.00 90.81 169 TRP A CA 1
ATOM 1359 C C . TRP A 1 169 ? 44.452 30.371 18.792 1.00 90.81 169 TRP A C 1
ATOM 1361 O O . TRP A 1 169 ? 45.247 30.827 17.971 1.00 90.81 169 TRP A O 1
ATOM 1371 N N . ALA A 1 170 ? 44.086 31.048 19.883 1.00 90.44 170 ALA A N 1
ATOM 1372 C CA . ALA A 1 170 ? 44.581 32.385 20.197 1.00 90.44 170 ALA A CA 1
ATOM 1373 C C . ALA A 1 170 ? 46.115 32.411 20.328 1.00 90.44 170 ALA A C 1
ATOM 1375 O O . ALA A 1 170 ? 46.772 33.277 19.751 1.00 90.44 170 ALA A O 1
ATOM 1376 N N . GLY A 1 171 ? 46.699 31.419 21.010 1.00 91.31 171 GLY A N 1
ATOM 1377 C CA . GLY A 1 171 ? 48.151 31.265 21.119 1.00 91.31 171 GLY A CA 1
ATOM 1378 C C . GLY A 1 171 ? 48.837 31.034 19.769 1.00 91.31 171 GLY A C 1
ATOM 1379 O O . GLY A 1 171 ? 49.880 31.628 19.499 1.00 91.31 171 GLY A O 1
ATOM 1380 N N . PHE A 1 172 ? 48.243 30.221 18.889 1.00 90.44 172 PHE A N 1
ATOM 1381 C CA . PHE A 1 172 ? 48.764 30.002 17.537 1.00 90.44 172 PHE A CA 1
ATOM 1382 C C . PHE A 1 172 ? 48.755 31.291 16.705 1.00 90.44 172 PHE A C 1
ATOM 1384 O O . PHE A 1 172 ? 49.764 31.620 16.080 1.00 90.44 172 PHE A O 1
ATOM 1391 N N . ILE A 1 173 ? 47.658 32.055 16.746 1.00 88.88 173 ILE A N 1
ATOM 1392 C CA . ILE A 1 173 ? 47.539 33.340 16.043 1.00 88.88 173 ILE A CA 1
ATOM 1393 C C . ILE A 1 173 ? 48.574 34.346 16.570 1.00 88.88 173 ILE A C 1
ATOM 1395 O O . ILE A 1 173 ? 49.324 34.919 15.780 1.00 88.88 173 ILE A O 1
ATOM 1399 N N . LEU A 1 174 ? 48.677 34.524 17.892 1.00 87.88 174 LEU A N 1
ATOM 1400 C CA . LEU A 1 174 ? 49.642 35.443 18.515 1.00 87.88 174 LEU A CA 1
ATOM 1401 C C . LEU A 1 174 ? 51.100 35.045 18.235 1.00 87.88 174 LEU A C 1
ATOM 1403 O O . LEU A 1 174 ? 51.945 35.905 17.973 1.00 87.88 174 LEU A O 1
ATOM 1407 N N . GLY A 1 175 ? 51.397 33.743 18.241 1.00 88.31 175 GLY A N 1
ATOM 1408 C CA . GLY A 1 175 ? 52.708 33.212 17.873 1.00 88.31 175 GLY A CA 1
ATOM 1409 C C . GLY A 1 175 ? 53.041 33.440 16.396 1.00 88.31 175 GLY A C 1
ATOM 1410 O O . GLY A 1 175 ? 54.170 33.809 16.069 1.00 88.31 175 GLY A O 1
ATOM 1411 N N . GLY A 1 176 ? 52.060 33.275 15.505 1.00 87.06 176 GLY A N 1
ATOM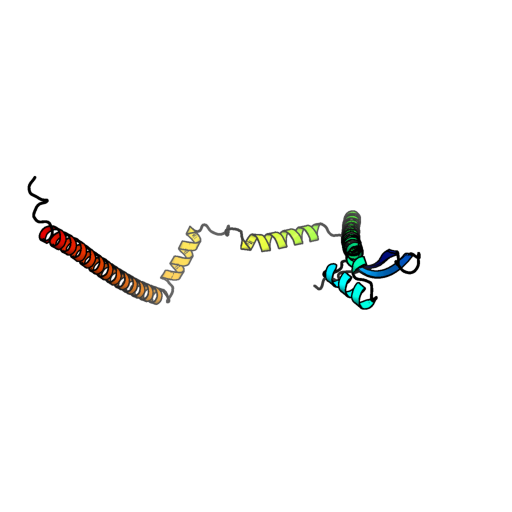 1412 C CA . GLY A 1 176 ? 52.187 33.584 14.080 1.00 87.06 176 GLY A CA 1
ATOM 1413 C C . GLY A 1 176 ? 52.455 35.069 13.826 1.00 87.06 176 GLY A C 1
ATOM 1414 O O . GLY A 1 176 ? 53.389 35.403 13.099 1.00 87.06 176 GLY A O 1
ATOM 1415 N N . LEU A 1 177 ? 51.709 35.957 14.491 1.00 82.50 177 LEU A N 1
ATOM 1416 C CA . LEU A 1 177 ? 51.911 37.409 14.419 1.00 82.50 177 LEU A CA 1
ATOM 1417 C C . LEU A 1 177 ? 53.295 37.821 14.939 1.00 82.50 177 LEU A C 1
ATOM 1419 O O . LEU A 1 177 ? 53.989 38.596 14.285 1.00 82.50 177 LEU A O 1
ATOM 1423 N N . SER A 1 178 ? 53.741 37.249 16.061 1.00 80.06 178 SER A N 1
ATOM 1424 C CA . SER A 1 178 ? 55.085 37.496 16.606 1.00 80.06 178 SER A CA 1
ATOM 1425 C C . SER A 1 178 ? 56.193 37.054 15.643 1.00 80.06 178 SER A C 1
ATOM 1427 O O . SER A 1 178 ? 57.168 37.776 15.444 1.00 80.06 178 SER A O 1
ATOM 1429 N N . ARG A 1 179 ? 56.039 35.891 14.992 1.00 81.56 179 ARG A N 1
ATOM 1430 C CA . ARG A 1 179 ? 56.995 35.410 13.978 1.00 81.56 179 ARG A CA 1
ATOM 1431 C C . ARG A 1 179 ? 57.015 36.303 12.741 1.00 81.56 179 ARG A C 1
ATOM 1433 O O . ARG A 1 179 ? 58.095 36.618 12.256 1.00 81.56 179 ARG A O 1
ATOM 1440 N N . LEU A 1 180 ? 55.854 36.743 12.258 1.00 80.06 180 LEU A N 1
ATOM 1441 C CA . LEU A 1 180 ? 55.763 37.686 11.139 1.00 80.06 180 LEU A CA 1
ATOM 1442 C C . LEU A 1 180 ? 56.424 39.026 11.481 1.00 80.06 180 LEU A C 1
ATOM 1444 O O . LEU A 1 180 ? 57.197 39.538 10.678 1.00 80.06 180 LEU A O 1
ATOM 1448 N N . SER A 1 181 ? 56.206 39.549 12.690 1.00 76.12 181 SER A N 1
ATOM 1449 C CA . SER A 1 181 ? 56.868 40.769 13.169 1.00 76.12 181 SER A CA 1
ATOM 1450 C C . SER A 1 181 ? 58.389 40.616 13.295 1.00 76.12 181 SER A C 1
ATOM 1452 O O . SER A 1 181 ? 59.109 41.581 13.058 1.00 76.12 181 SER A O 1
ATOM 1454 N N . ALA A 1 182 ? 58.889 39.431 13.659 1.00 74.38 182 ALA A N 1
ATOM 1455 C CA . ALA A 1 182 ? 60.326 39.159 13.751 1.00 74.38 182 ALA A CA 1
ATOM 1456 C C . ALA A 1 182 ? 60.995 39.011 12.373 1.00 74.38 182 ALA A C 1
ATOM 1458 O O . ALA A 1 182 ? 62.153 39.385 12.208 1.00 74.38 182 ALA A O 1
ATOM 1459 N N . VAL A 1 183 ? 60.273 38.477 11.382 1.00 76.12 183 VAL A N 1
ATOM 1460 C CA . VAL A 1 183 ? 60.755 38.344 9.996 1.00 76.12 183 VAL A CA 1
ATOM 1461 C C . VAL A 1 183 ? 60.658 39.675 9.238 1.00 76.12 183 VAL A C 1
ATOM 1463 O O . VAL A 1 183 ? 61.498 39.955 8.386 1.00 76.12 183 VAL A O 1
ATOM 1466 N N . TYR A 1 184 ? 59.687 40.528 9.580 1.00 71.06 184 TYR A N 1
ATOM 1467 C CA . TYR A 1 184 ? 59.463 41.831 8.947 1.00 71.06 184 TYR A CA 1
ATOM 1468 C C . TYR A 1 184 ? 59.448 42.985 9.969 1.00 71.06 184 TYR A C 1
ATOM 1470 O O . TYR A 1 184 ? 58.415 43.631 10.154 1.00 71.06 184 TYR A O 1
ATOM 1478 N N . PRO A 1 185 ? 60.587 43.322 10.606 1.00 62.94 185 PRO A N 1
ATOM 1479 C CA . PRO A 1 185 ? 60.646 44.408 11.590 1.00 62.94 185 PRO A CA 1
ATOM 1480 C C . PRO A 1 185 ? 60.413 45.808 10.987 1.00 62.94 185 PRO A C 1
ATOM 1482 O O . PRO A 1 185 ? 60.220 46.770 11.724 1.00 62.94 185 PRO A O 1
ATOM 1485 N N . LEU A 1 186 ? 60.418 45.944 9.655 1.00 54.81 186 LEU A N 1
ATOM 1486 C CA . LEU A 1 186 ? 60.352 47.237 8.963 1.00 54.81 186 LEU A CA 1
ATOM 1487 C C . LEU A 1 186 ? 58.934 47.734 8.619 1.00 54.81 186 LEU A C 1
ATOM 1489 O O . LEU A 1 186 ? 58.808 48.815 8.054 1.00 54.81 186 LEU A O 1
ATOM 1493 N N . PHE A 1 187 ? 57.872 46.983 8.934 1.00 54.84 187 PHE A N 1
ATOM 1494 C CA . PHE A 1 187 ? 56.496 47.357 8.558 1.00 54.84 187 PHE A CA 1
ATOM 1495 C C . PHE A 1 187 ? 55.706 48.133 9.635 1.00 54.84 187 PHE A C 1
ATOM 1497 O O . PHE A 1 187 ? 54.560 48.487 9.383 1.00 54.84 187 PHE A O 1
ATOM 1504 N N . ILE A 1 188 ? 56.295 48.437 10.805 1.00 54.41 188 ILE A N 1
ATOM 1505 C CA . ILE A 1 188 ? 55.622 49.164 11.915 1.00 54.41 188 ILE A CA 1
ATOM 1506 C C . ILE A 1 188 ? 56.275 50.540 12.206 1.00 54.41 188 ILE A C 1
ATOM 1508 O O . ILE A 1 188 ? 56.086 51.130 13.261 1.00 54.41 188 ILE A O 1
ATOM 1512 N N . LEU A 1 189 ? 57.038 51.104 11.265 1.00 47.22 189 LEU A N 1
ATOM 1513 C CA . LEU A 1 189 ? 57.506 52.499 11.335 1.00 47.22 189 LEU A CA 1
ATOM 1514 C C . LEU A 1 189 ? 57.175 53.229 10.029 1.00 47.22 189 LEU A C 1
ATOM 1516 O O . LEU A 1 189 ? 58.060 53.587 9.251 1.00 47.22 189 LEU A O 1
ATOM 1520 N N . LYS A 1 190 ? 55.879 53.437 9.786 1.00 41.66 190 LYS A N 1
ATOM 1521 C CA . LYS A 1 190 ? 55.391 54.563 8.991 1.00 41.66 190 LYS A CA 1
ATOM 1522 C C . LYS A 1 190 ? 53.981 54.950 9.401 1.00 41.66 190 LYS A C 1
ATOM 1524 O O . LYS A 1 190 ? 53.182 54.021 9.638 1.00 41.66 190 LYS A O 1
#

Mean predicted aligned error: 18.49 Å

Radius of gyration: 39.67 Å; Cα contacts (8 Å, |Δi|>4): 86; chains: 1; bounding box: 95×76×92 Å

Solvent-accessible surface area (backbone atoms only — not comparable to full-atom values): 11134 Å² total; per-residue (Å²): 132,84,79,79,75,80,64,48,77,43,76,47,78,46,76,46,78,43,97,87,47,103,47,73,47,75,47,78,44,83,41,58,34,66,63,92,69,59,61,66,59,53,44,54,52,48,34,65,73,69,68,51,65,76,78,51,49,75,59,47,41,59,53,50,42,50,51,54,51,52,53,34,47,50,50,52,50,54,53,49,49,52,52,51,50,40,40,74,72,63,76,46,61,62,66,58,54,52,52,51,49,53,48,53,49,47,61,59,43,60,79,74,46,78,77,91,66,71,59,67,67,59,51,50,52,52,51,49,55,51,42,76,73,32,88,59,42,66,58,52,52,52,50,50,53,52,49,53,52,52,53,49,53,53,49,51,54,50,52,52,52,52,50,52,52,50,53,51,52,52,49,50,52,55,51,50,52,52,50,50,45,70,77,46,72,77,77,82,76,127

InterPro domains:
  IPR019311 Ferry endosomal RAB5 effector complex subunit 3 [PF10154] (40-167)
  IPR019311 Ferry endosomal RAB5 effector complex subunit 3 [PTHR16525] (9-168)

Secondary structure (DSSP, 8-state):
-------EEEEEEEEEE-TTSSSEEEEEEEEEES--S-HHHHHHHHHHHHT--TTTHHHHHHHHHHHHHHHHHHHHHHHHHHHHHHHHTT-S-HHHHHHHHHHHHHHHHHHHS---SS-HHHHHHHHHHHHHTSTTHHHHHHHHHHHHHHHHHHHHHHHHHHHHHHHHHHHHHHHHHHHHHHH-GGGS--

Foldseek 3Di:
DDPPPPKDWDWDWDWDADPVDRDIDIDIDTDIPLHPDDLLVVLVVCCVVVVPDPVCSVVCSVSSVVVNVVVNVVVVVVVVVVVVVCVVVVVDPVVVVVVVVVVVCCVVVVVVDDDPDDDVVVVCVVVVVCLVPDPCVVVVVVVVVVVVVVVVVVVVVVVVVVVVVVVVVVVVVVVVVVVVCVVCVPPPPD